Protein AF-A0A2T6BHF4-F1 (afdb_monomer)

Foldseek 3Di:
DDQVLLVVLLPAADPVNVVSLVVCLVPDDQDDDDDCVCVVDDLSSLLSSVLSNLCNVPVVVLVVVVVVVVPDDPVQVPPDPVSCVVVLVVLLCCCQPPCPPSCLSVLLCCLSHDCVPDPVSVNVSSLSSCLSHAELSVLSSLLNSLVVDPDDCNVSSLVSNLVHDLVSLVVLCVDDDPSSVVSVVSSVSSNVVD

Secondary structure (DSSP, 8-state):
--SHHHHHHHT--HHHHHHHHHHHHHHPPPPPPP-GGGGGS-HHHHHHHHHHHHHHHHHHHHHHHHHHHHTS-HHHHSS-GGGTHHHHHHHHHHIIIIIGGGGHHHHHHHHHHSTTTS-HHHHHHHHHHHHHS--GGGHHHHHHHHHH-SSSSHHHHHHHHTTS-HHHHHHHHH--SHHHHHHHHHHHHHHHT-

Solvent-accessible surface area (backbone atoms only — not comparable to full-atom values): 10938 Å² total; per-residue (Å²): 137,77,62,71,63,44,49,55,51,44,76,40,46,49,71,68,26,52,55,53,51,53,54,45,69,74,73,51,75,85,69,71,81,88,54,75,88,59,65,89,48,58,59,54,37,55,46,38,50,47,30,54,42,32,47,76,76,37,45,71,60,53,52,50,51,53,52,61,58,68,71,54,59,68,80,64,56,76,74,40,78,79,62,46,51,64,56,46,50,50,50,23,48,41,19,56,76,69,46,39,75,66,48,41,31,60,28,44,45,35,55,67,34,28,55,96,73,49,60,68,66,59,37,50,39,26,53,43,34,44,60,41,45,57,39,56,82,52,51,52,48,43,54,50,36,45,71,76,37,92,68,92,55,37,70,58,43,50,58,46,59,41,60,33,48,66,66,48,52,54,55,53,66,71,46,80,51,72,67,40,61,69,49,39,65,59,50,53,50,26,62,67,77,103

Organism: NCBI:txid1510457

Sequence (194 aa):
MTQKEIQELSGLMGAAYVERRNAFLRGADLLPNYDAALSDHDPRYRAQYLILRGWQKNAPLYNEIDAELADVPAEMMSKRAAGMHPLWNKFTRKTQQEWKYDVLPYAWEDILKFEDVKPDWQVTNSLFMIRAYPHEDSVDPLLIAMHLKEADNAATYAAWLREMPKDALEERLEETGRFYQFVRPQLLDALRGR

Nearest PDB structures (foldseek):
  3woz-assembly1_A  TM=3.088E-01  e=3.085E+00  Mus musculus
  7xvk-assembly1_A  TM=2.014E-01  e=3.085E+00  Arabidopsis thaliana
  5qsu-assembly1_C  TM=2.433E-01  e=6.514E+00  Homo sapiens

Radius of gyration: 16.43 Å; Cα contacts (8 Å, |Δi|>4): 185; chains: 1; bounding box: 41×36×42 Å

Mean predicted aligned error: 5.57 Å

pLDDT: mean 86.62, std 12.67, range [49.25, 97.94]

Structure (mmCIF, N/CA/C/O backbone):
data_AF-A0A2T6BHF4-F1
#
_entry.id   AF-A0A2T6BHF4-F1
#
loop_
_atom_site.group_PDB
_atom_site.id
_atom_site.type_symbol
_atom_site.label_atom_id
_atom_site.label_alt_id
_atom_site.label_comp_id
_atom_site.label_asym_id
_atom_site.label_entity_id
_atom_site.label_seq_id
_atom_site.pdbx_PDB_ins_code
_atom_site.Cartn_x
_atom_site.Cartn_y
_atom_site.Cartn_z
_atom_site.occupancy
_atom_site.B_iso_or_equiv
_atom_site.auth_seq_id
_atom_site.auth_comp_id
_atom_site.auth_asym_id
_atom_site.auth_atom_id
_atom_site.pdbx_PDB_model_num
ATOM 1 N N . MET A 1 1 ? -20.484 -9.890 9.31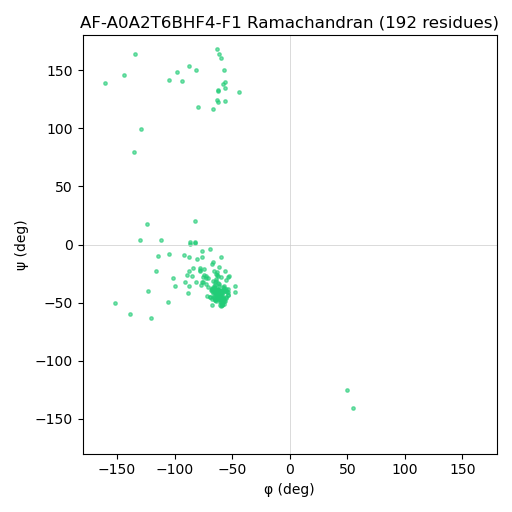1 1.00 62.97 1 MET A N 1
ATOM 2 C CA . MET A 1 1 ? -19.254 -10.685 9.119 1.00 62.97 1 MET A CA 1
ATOM 3 C C . MET A 1 1 ? -18.154 -9.670 8.850 1.00 62.97 1 MET A C 1
ATOM 5 O O . MET A 1 1 ? -18.242 -9.078 7.790 1.00 62.97 1 MET A O 1
ATOM 9 N N . THR A 1 2 ? -17.298 -9.271 9.806 1.00 74.31 2 THR A N 1
ATOM 10 C CA . THR A 1 2 ? -16.675 -7.935 9.614 1.00 74.31 2 THR A CA 1
ATOM 11 C C . THR A 1 2 ? -15.293 -7.660 10.213 1.00 74.31 2 THR A C 1
ATOM 13 O O . THR A 1 2 ? -14.447 -7.212 9.459 1.00 74.31 2 THR A O 1
ATOM 16 N N . GLN A 1 3 ? -14.987 -7.913 11.492 1.00 80.69 3 GLN A N 1
ATOM 17 C CA . GLN A 1 3 ? -13.696 -7.443 12.055 1.00 80.69 3 GLN A CA 1
ATOM 18 C C . GLN A 1 3 ? -12.655 -8.554 12.253 1.00 80.69 3 GLN A C 1
ATOM 20 O O . GLN A 1 3 ? -11.515 -8.438 11.809 1.00 80.69 3 GLN A O 1
ATOM 25 N N . LYS A 1 4 ? -13.048 -9.661 12.894 1.00 84.88 4 LYS A N 1
ATOM 26 C CA . LYS A 1 4 ? -12.137 -10.772 13.210 1.00 84.88 4 LYS A CA 1
ATOM 27 C C . LYS A 1 4 ? -11.477 -11.364 11.960 1.00 84.88 4 LYS A C 1
ATOM 29 O O . LYS A 1 4 ? -10.287 -11.633 11.972 1.00 84.88 4 LYS A O 1
ATOM 34 N N . GLU A 1 5 ? -12.228 -11.518 10.875 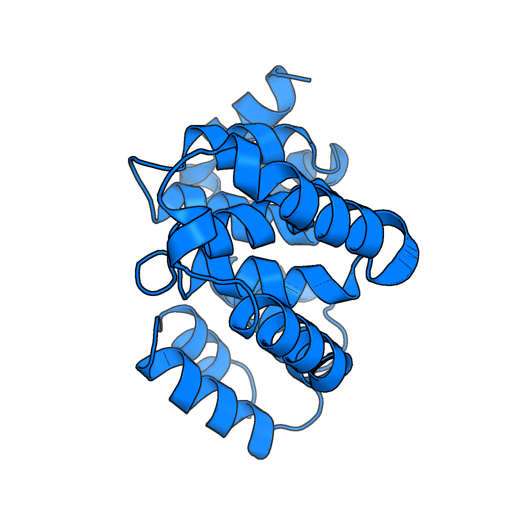1.00 88.62 5 GLU A N 1
ATOM 35 C CA . GLU A 1 5 ? -11.698 -12.090 9.632 1.00 88.62 5 GLU A CA 1
ATOM 36 C C . GLU A 1 5 ? -10.731 -11.153 8.909 1.00 88.62 5 GLU A C 1
ATOM 38 O O . GLU A 1 5 ? -9.731 -11.616 8.371 1.00 88.62 5 GLU A O 1
ATOM 43 N N . ILE A 1 6 ? -10.985 -9.840 8.930 1.00 90.56 6 ILE A N 1
ATOM 44 C CA . ILE A 1 6 ? -10.050 -8.845 8.388 1.00 90.56 6 ILE A CA 1
ATOM 45 C C . ILE A 1 6 ? -8.768 -8.836 9.231 1.00 90.56 6 ILE A C 1
ATOM 47 O O . ILE A 1 6 ? -7.668 -8.820 8.680 1.00 90.56 6 ILE A O 1
ATOM 51 N N . GLN A 1 7 ? -8.889 -8.935 10.559 1.00 89.25 7 GLN A N 1
ATOM 52 C CA . GLN A 1 7 ? -7.735 -9.072 11.448 1.00 89.25 7 GLN A CA 1
ATOM 53 C C . GLN A 1 7 ? -6.937 -10.349 11.150 1.00 89.25 7 GLN A C 1
ATOM 55 O O . GLN A 1 7 ? -5.713 -10.289 11.055 1.00 89.25 7 GLN A O 1
ATOM 60 N N . GLU A 1 8 ? -7.600 -11.491 10.966 1.00 90.75 8 GLU A N 1
ATOM 61 C CA . GLU A 1 8 ? -6.946 -12.748 10.580 1.00 90.75 8 GLU A CA 1
ATOM 62 C C . GLU A 1 8 ? -6.230 -12.611 9.227 1.00 90.75 8 GLU A C 1
ATOM 64 O O . GLU A 1 8 ? -5.054 -12.954 9.117 1.00 90.75 8 GLU A O 1
ATO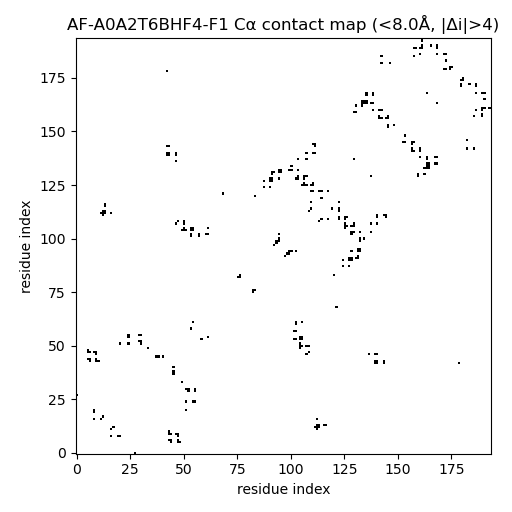M 69 N N . LEU A 1 9 ? -6.895 -12.033 8.220 1.00 92.81 9 LEU A N 1
ATOM 70 C CA . LEU A 1 9 ? -6.317 -11.755 6.901 1.00 92.81 9 LEU A CA 1
ATOM 71 C C . LEU A 1 9 ? -5.077 -10.859 6.976 1.00 92.81 9 LEU A C 1
ATOM 73 O O . LEU A 1 9 ? -4.120 -11.074 6.230 1.00 92.81 9 LEU A O 1
ATOM 77 N N . SER A 1 10 ? -5.056 -9.886 7.893 1.00 91.31 10 SER A N 1
ATOM 78 C CA . SER A 1 10 ? -3.927 -8.962 8.051 1.00 91.31 10 SER A CA 1
ATOM 79 C C . SER A 1 10 ? -2.610 -9.679 8.383 1.00 91.31 10 SER A C 1
ATOM 81 O O . SER A 1 10 ? -1.546 -9.206 7.981 1.00 91.31 10 SER A O 1
ATOM 83 N N . GLY A 1 11 ? -2.676 -10.852 9.025 1.00 90.25 11 GLY A N 1
ATOM 84 C CA . GLY A 1 11 ? -1.515 -11.672 9.382 1.00 90.25 11 GLY A CA 1
ATOM 85 C C . GLY A 1 11 ? -1.112 -12.729 8.348 1.00 90.25 11 GLY A C 1
ATOM 86 O O . GLY A 1 11 ? -0.061 -13.344 8.506 1.00 90.25 11 GLY A O 1
ATOM 87 N N . LEU A 1 12 ? -1.919 -12.964 7.308 1.00 93.06 12 LEU A N 1
ATOM 88 C CA . LEU A 1 12 ? -1.617 -13.945 6.259 1.00 93.06 12 LEU A CA 1
ATOM 89 C C . LEU A 1 12 ? -0.778 -13.328 5.136 1.00 93.06 12 LEU A C 1
ATOM 91 O O . LEU A 1 12 ? -0.905 -12.134 4.865 1.00 93.06 12 LEU A O 1
ATOM 95 N N . MET A 1 13 ? 0.001 -14.172 4.448 1.00 92.56 13 MET A N 1
ATOM 96 C CA . MET A 1 13 ? 0.858 -13.824 3.303 1.00 92.56 13 MET A CA 1
ATOM 97 C C . MET A 1 13 ? 0.699 -14.839 2.158 1.00 92.56 13 MET A C 1
ATOM 99 O O . MET A 1 13 ? 0.197 -15.950 2.368 1.00 92.56 13 MET A O 1
ATOM 103 N N . GLY A 1 14 ? 1.144 -14.478 0.951 1.00 92.38 14 GLY A N 1
ATOM 104 C CA . GLY A 1 14 ? 1.265 -15.399 -0.184 1.00 92.38 14 GLY A CA 1
ATOM 105 C C . GLY A 1 14 ? -0.028 -16.141 -0.548 1.00 92.38 14 GLY A C 1
ATOM 106 O O . GLY A 1 14 ? -1.125 -15.585 -0.513 1.00 92.38 14 GLY A O 1
ATOM 107 N N . ALA A 1 15 ? 0.093 -17.423 -0.905 1.00 93.44 15 ALA A N 1
ATOM 108 C CA . ALA A 1 15 ? -1.034 -18.232 -1.378 1.00 93.44 15 ALA A CA 1
ATOM 109 C C . ALA A 1 15 ? -2.166 -18.374 -0.340 1.00 93.44 15 ALA A C 1
ATOM 111 O O . ALA A 1 15 ? -3.339 -18.268 -0.698 1.00 93.44 15 ALA A O 1
ATOM 112 N N . ALA A 1 16 ? -1.822 -18.543 0.943 1.00 94.62 16 ALA A N 1
ATOM 113 C CA . ALA A 1 16 ? -2.806 -18.652 2.023 1.00 94.62 16 ALA A CA 1
ATOM 114 C C . ALA A 1 16 ? -3.641 -17.369 2.164 1.00 94.62 16 ALA A C 1
ATOM 116 O O . ALA A 1 16 ? -4.855 -17.420 2.373 1.00 94.62 16 ALA A O 1
ATOM 117 N N . TYR A 1 17 ? -2.999 -16.210 2.000 1.00 96.19 17 TYR A N 1
ATOM 118 C CA . TYR A 1 17 ? -3.693 -14.931 1.958 1.00 96.19 17 TYR A CA 1
ATOM 119 C C . TYR A 1 17 ? -4.625 -14.823 0.745 1.00 96.19 17 TYR A C 1
ATOM 121 O O . TYR A 1 17 ? -5.792 -14.482 0.922 1.00 96.19 17 TYR A O 1
ATOM 129 N N . VAL A 1 18 ? -4.158 -15.163 -0.464 1.00 95.25 18 VAL A N 1
ATOM 130 C CA . VAL A 1 18 ? -4.971 -15.094 -1.697 1.00 95.25 18 VAL A CA 1
ATOM 131 C C . VAL A 1 18 ? -6.239 -15.930 -1.576 1.00 95.25 18 VAL A C 1
ATOM 133 O O . VAL A 1 18 ? -7.329 -15.453 -1.896 1.00 95.25 18 VAL A O 1
ATOM 136 N N . GLU A 1 19 ? -6.117 -17.169 -1.098 1.00 95.19 19 GLU A N 1
ATOM 137 C CA . GLU A 1 19 ? -7.257 -18.065 -0.923 1.00 95.19 19 GLU A CA 1
ATOM 138 C C . GLU A 1 19 ? -8.299 -17.452 0.020 1.00 95.19 19 GLU A C 1
ATOM 140 O O . GLU A 1 19 ? -9.480 -17.340 -0.333 1.00 95.19 19 GLU A O 1
ATOM 145 N N . ARG A 1 20 ? -7.857 -16.993 1.197 1.00 95.44 20 ARG A N 1
ATOM 146 C CA . ARG A 1 20 ? -8.746 -16.433 2.218 1.00 95.44 20 ARG A CA 1
ATOM 147 C C . ARG A 1 20 ? -9.345 -15.094 1.785 1.00 95.44 20 ARG A C 1
ATOM 149 O O . ARG A 1 20 ? -10.533 -14.874 2.009 1.00 95.44 20 ARG A O 1
ATOM 156 N N . ARG A 1 21 ? -8.569 -14.235 1.118 1.00 95.75 21 ARG A N 1
ATOM 157 C CA . ARG A 1 21 ? -9.024 -12.959 0.544 1.00 95.75 21 ARG A CA 1
ATOM 158 C C . ARG A 1 21 ? -10.110 -13.199 -0.496 1.00 95.75 21 ARG A C 1
ATOM 160 O O . ARG A 1 21 ? -11.172 -12.594 -0.426 1.00 95.75 21 ARG A O 1
ATOM 167 N N . ASN A 1 22 ? -9.888 -14.116 -1.435 1.00 95.31 22 ASN A N 1
ATOM 168 C CA . ASN A 1 22 ? -10.873 -14.423 -2.471 1.00 95.31 22 ASN A CA 1
ATOM 169 C C . ASN A 1 22 ? -12.142 -15.053 -1.875 1.00 95.31 22 ASN A C 1
ATOM 171 O O . ASN A 1 22 ? -13.243 -14.781 -2.350 1.00 95.31 22 ASN A O 1
ATOM 175 N N . ALA A 1 23 ? -12.013 -15.881 -0.832 1.00 93.69 23 ALA A N 1
ATOM 176 C CA . ALA A 1 23 ? -13.165 -16.405 -0.103 1.00 93.69 23 ALA A CA 1
ATOM 177 C C . ALA A 1 23 ? -13.969 -15.287 0.580 1.00 93.69 23 ALA A C 1
ATOM 179 O O . ALA A 1 23 ? -15.191 -15.270 0.453 1.00 93.69 23 ALA A O 1
ATOM 180 N N . PHE A 1 24 ? -13.288 -14.338 1.229 1.00 92.94 24 PHE A N 1
ATOM 181 C CA . PHE A 1 24 ? -13.910 -13.156 1.826 1.00 92.94 24 PHE A CA 1
ATOM 182 C C . PHE A 1 24 ? -14.654 -12.325 0.771 1.00 92.94 24 PHE A C 1
ATOM 184 O O . PHE A 1 24 ? -15.848 -12.077 0.909 1.00 92.94 24 PHE A O 1
ATOM 191 N N . LEU A 1 25 ? -13.990 -11.975 -0.334 1.00 92.56 25 LEU A N 1
ATOM 192 C CA . LEU A 1 25 ? -14.559 -11.127 -1.389 1.00 92.56 25 LEU A CA 1
ATOM 193 C C . LEU A 1 25 ? -15.786 -11.740 -2.085 1.00 92.56 25 LEU A C 1
ATOM 195 O O . LEU A 1 25 ? -16.627 -10.999 -2.581 1.00 92.56 25 LEU A O 1
ATOM 199 N N . ARG A 1 26 ? -15.915 -13.074 -2.120 1.00 91.31 26 ARG A N 1
ATOM 200 C CA . ARG A 1 26 ? -17.103 -13.751 -2.673 1.00 91.31 26 ARG A CA 1
ATOM 201 C C . ARG A 1 26 ? -18.324 -13.704 -1.755 1.00 91.31 26 ARG A C 1
ATOM 203 O O . ARG A 1 26 ? -19.438 -13.834 -2.252 1.00 91.31 26 ARG A O 1
ATOM 210 N N . GLY A 1 27 ? -18.116 -13.625 -0.442 1.00 81.75 27 GLY A N 1
ATOM 211 C CA . GLY A 1 27 ? -19.173 -13.795 0.560 1.00 81.75 27 GLY A CA 1
ATOM 212 C C . GLY A 1 27 ? -19.498 -12.548 1.379 1.00 81.75 27 GLY A C 1
ATOM 213 O O . GLY A 1 27 ? -20.469 -12.575 2.131 1.00 81.75 27 GLY A O 1
ATOM 214 N N . ALA A 1 28 ? -18.694 -11.490 1.275 1.00 82.12 28 ALA A N 1
ATOM 215 C CA . ALA A 1 28 ? -18.849 -10.276 2.065 1.00 82.12 28 ALA A CA 1
ATOM 216 C C . ALA A 1 28 ? -19.691 -9.216 1.342 1.00 82.12 28 ALA A C 1
ATOM 218 O O . ALA A 1 28 ? -19.512 -8.969 0.148 1.00 82.12 28 ALA A O 1
ATOM 219 N N . ASP A 1 29 ? -20.544 -8.532 2.107 1.00 86.31 29 ASP A N 1
ATOM 220 C CA . ASP A 1 29 ? -21.158 -7.276 1.678 1.00 86.31 29 ASP A CA 1
ATOM 221 C C . ASP A 1 29 ? -20.081 -6.220 1.387 1.00 86.31 29 ASP A C 1
ATOM 223 O O . ASP A 1 29 ? -18.936 -6.314 1.851 1.00 86.31 29 ASP A O 1
ATOM 227 N N . LEU A 1 30 ? -20.451 -5.188 0.622 1.00 86.06 30 LEU A N 1
ATOM 228 C CA . LEU A 1 30 ? -19.555 -4.068 0.352 1.00 86.06 30 LEU A CA 1
ATOM 229 C C . LEU A 1 30 ? -19.099 -3.445 1.675 1.00 86.06 30 LEU A C 1
ATOM 231 O O . LEU A 1 30 ? -19.922 -3.015 2.488 1.00 86.06 30 LEU A O 1
ATOM 235 N N . LEU A 1 31 ? -17.784 -3.386 1.878 1.00 88.06 31 LEU A N 1
ATOM 236 C CA . LEU A 1 31 ? -17.211 -2.741 3.044 1.00 88.06 31 LEU A CA 1
ATOM 237 C C . LEU A 1 31 ? -17.576 -1.251 3.023 1.00 88.06 31 LEU A C 1
ATOM 239 O O . LEU A 1 31 ? -17.411 -0.595 1.986 1.00 88.06 31 LEU A O 1
ATOM 243 N N . PRO A 1 32 ? -18.062 -0.695 4.147 1.00 84.06 32 PRO A N 1
ATOM 244 C CA . PRO A 1 32 ? -18.415 0.710 4.209 1.00 84.06 32 PRO A CA 1
ATOM 245 C C . PRO A 1 32 ? -17.200 1.599 3.944 1.00 84.06 32 PRO A C 1
ATOM 247 O O . PRO A 1 32 ? -16.037 1.178 4.015 1.00 84.06 32 PRO A O 1
ATOM 250 N N . ASN A 1 33 ? -17.479 2.867 3.650 1.00 78.62 33 ASN A N 1
ATOM 251 C CA . ASN A 1 33 ? -16.419 3.855 3.589 1.00 78.62 33 ASN A CA 1
ATOM 252 C C . ASN A 1 33 ? -15.663 3.869 4.919 1.00 78.62 33 ASN A C 1
ATOM 254 O O . ASN A 1 33 ? -16.274 3.809 5.982 1.00 78.62 33 ASN A O 1
ATOM 258 N N . TYR A 1 34 ? -14.336 3.891 4.830 1.00 68.19 34 TYR A N 1
ATOM 259 C CA . TYR A 1 34 ? -13.494 3.985 6.011 1.00 68.19 34 TYR A CA 1
ATOM 260 C C . TYR A 1 34 ? -13.773 5.327 6.701 1.00 68.19 34 TYR A C 1
ATOM 262 O O . TYR A 1 34 ? -13.690 6.367 6.050 1.00 68.19 34 TYR A O 1
ATOM 270 N N . ASP A 1 35 ? -14.138 5.281 7.980 1.00 63.50 35 ASP A N 1
ATOM 271 C CA . ASP A 1 35 ? -14.246 6.450 8.852 1.00 63.50 35 ASP A CA 1
ATOM 272 C C . ASP A 1 35 ? -13.038 6.450 9.795 1.00 63.50 35 ASP A C 1
ATOM 274 O O . ASP A 1 35 ? -12.615 5.388 10.261 1.00 63.50 35 ASP A O 1
ATOM 278 N N . ALA A 1 36 ? -12.490 7.629 10.081 1.00 54.38 36 ALA A N 1
ATOM 279 C CA . ALA A 1 36 ? -11.375 7.822 10.998 1.00 54.38 36 ALA A CA 1
ATOM 280 C C . ALA A 1 36 ? -11.665 7.250 12.394 1.00 54.38 36 ALA A C 1
ATOM 282 O O . ALA A 1 36 ? -10.728 6.861 13.066 1.00 54.38 36 ALA A O 1
ATOM 283 N N . ALA A 1 37 ? -12.930 7.075 12.798 1.00 49.84 37 ALA A N 1
ATOM 284 C CA . ALA A 1 37 ? -13.303 6.364 14.031 1.00 49.84 37 ALA A CA 1
ATOM 285 C C . ALA A 1 37 ? -12.843 4.885 14.092 1.00 49.84 37 ALA A C 1
ATOM 287 O O . ALA A 1 37 ? -12.915 4.256 15.145 1.00 49.84 37 ALA A O 1
ATOM 288 N N . LEU A 1 38 ? -12.360 4.316 12.982 1.00 52.97 38 LEU A N 1
ATOM 289 C CA . LEU A 1 38 ? -11.660 3.026 12.942 1.00 52.97 38 LEU A CA 1
ATOM 290 C C . LEU A 1 38 ? -10.163 3.140 13.321 1.00 52.97 38 LEU A C 1
ATOM 292 O O . LEU A 1 38 ? -9.468 2.124 13.302 1.00 52.97 38 LEU A O 1
ATOM 296 N N . SER A 1 39 ? -9.667 4.337 13.672 1.00 49.50 39 SER A N 1
ATOM 297 C CA . SER A 1 39 ? -8.287 4.629 14.110 1.00 49.50 39 SER A CA 1
ATOM 298 C C . SER A 1 39 ? -7.873 3.908 15.393 1.00 49.50 39 SER A C 1
ATOM 300 O O . SER A 1 39 ? -6.685 3.706 15.614 1.00 49.50 39 SER A O 1
ATOM 302 N N . ASP A 1 40 ? -8.830 3.433 16.199 1.00 56.88 40 ASP A N 1
ATOM 303 C CA . ASP A 1 40 ? -8.563 2.591 17.376 1.00 56.88 40 ASP A CA 1
ATOM 304 C C . ASP A 1 40 ? -8.047 1.181 17.010 1.00 56.88 40 ASP A C 1
ATOM 306 O O . ASP A 1 40 ? -7.752 0.357 17.884 1.00 56.88 40 ASP A O 1
ATOM 310 N N . HIS A 1 41 ? -7.969 0.851 15.719 1.00 61.72 41 HIS A N 1
ATOM 311 C CA . HIS A 1 41 ? -7.526 -0.451 15.242 1.00 61.72 41 HIS A CA 1
ATOM 312 C C . HIS A 1 41 ? -6.055 -0.468 14.825 1.00 61.72 41 HIS A C 1
ATOM 314 O O . HIS A 1 41 ? -5.497 0.503 14.323 1.00 61.72 41 HIS A O 1
ATOM 320 N N . ASP A 1 42 ? -5.439 -1.637 15.018 1.00 81.62 42 ASP A N 1
ATOM 321 C CA . ASP A 1 42 ? -4.085 -1.959 14.570 1.00 81.62 42 ASP A CA 1
ATOM 322 C C . ASP A 1 42 ? -3.857 -1.460 13.123 1.00 81.62 42 ASP A C 1
ATOM 324 O O . ASP A 1 42 ? -4.676 -1.753 12.247 1.00 81.62 42 ASP A O 1
ATOM 328 N N . PRO A 1 43 ? -2.760 -0.743 12.816 1.00 88.19 43 PRO A N 1
ATOM 329 C CA . PRO A 1 43 ? -2.480 -0.266 11.459 1.00 88.19 43 PRO A CA 1
ATOM 330 C C . PRO A 1 43 ? -2.499 -1.385 10.407 1.00 88.19 43 PRO A C 1
ATOM 332 O O . PRO A 1 43 ? -2.866 -1.150 9.253 1.00 88.19 43 PRO A O 1
ATOM 335 N N . ARG A 1 44 ? -2.187 -2.630 10.790 1.00 89.62 44 ARG A N 1
ATOM 336 C CA . ARG A 1 44 ? -2.305 -3.805 9.911 1.00 89.62 44 ARG A CA 1
ATOM 337 C C . ARG A 1 44 ? -3.752 -4.106 9.537 1.00 89.62 44 ARG A C 1
ATOM 339 O O . ARG A 1 44 ? -4.018 -4.483 8.396 1.00 89.62 44 ARG A O 1
ATOM 346 N N . TYR A 1 45 ? -4.684 -3.921 10.470 1.00 89.12 45 TYR A N 1
ATOM 347 C CA . TYR A 1 45 ? -6.115 -4.025 10.202 1.00 89.12 45 TYR A CA 1
ATOM 348 C C . TYR A 1 45 ? -6.558 -2.945 9.218 1.00 89.12 45 TYR A C 1
ATOM 350 O O . TYR A 1 45 ? -7.205 -3.270 8.225 1.00 89.12 45 TYR A O 1
ATOM 358 N N . ARG A 1 46 ? -6.172 -1.682 9.449 1.00 88.06 46 ARG A N 1
ATOM 359 C CA . ARG A 1 46 ? -6.513 -0.563 8.554 1.00 88.06 46 ARG A CA 1
ATOM 360 C C . ARG A 1 46 ? -6.017 -0.815 7.132 1.00 88.06 46 ARG A C 1
ATOM 362 O O . ARG A 1 46 ? -6.810 -0.750 6.195 1.00 88.06 46 ARG A O 1
ATOM 369 N N . ALA A 1 47 ? -4.741 -1.162 6.969 1.00 92.94 47 ALA A N 1
ATOM 370 C CA . ALA A 1 47 ? -4.174 -1.471 5.659 1.00 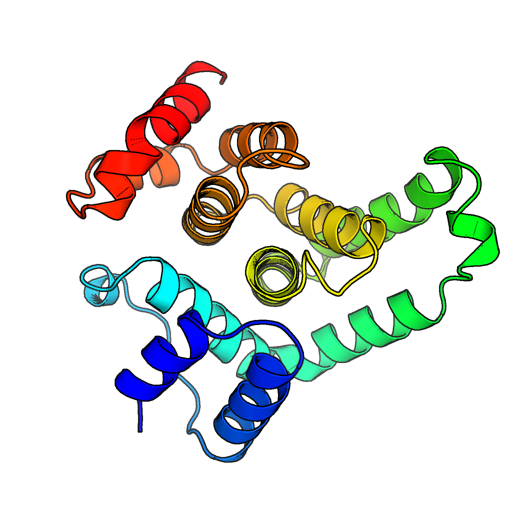92.94 47 ALA A CA 1
ATOM 371 C C . ALA A 1 47 ? -4.932 -2.625 4.979 1.00 92.94 47 ALA A C 1
ATOM 373 O O . ALA A 1 47 ? -5.334 -2.511 3.822 1.00 92.94 47 ALA A O 1
ATOM 374 N N . GLN A 1 48 ? -5.214 -3.709 5.712 1.00 94.50 48 GLN A N 1
ATOM 375 C CA . GLN A 1 48 ? -5.965 -4.845 5.177 1.00 94.50 48 GLN A CA 1
ATOM 376 C C . GLN A 1 48 ? -7.400 -4.474 4.781 1.00 94.50 48 GLN A C 1
ATOM 378 O O . GLN A 1 48 ? -7.888 -4.936 3.749 1.00 94.50 48 GLN A O 1
ATOM 383 N N . TYR A 1 49 ? -8.074 -3.647 5.578 1.00 93.19 49 TYR A N 1
ATOM 384 C CA . TYR A 1 49 ? -9.416 -3.152 5.288 1.00 93.19 49 TYR A CA 1
ATOM 385 C C . TYR A 1 49 ? -9.436 -2.366 3.975 1.00 93.19 49 TYR A C 1
ATOM 387 O O . TYR A 1 49 ? -10.273 -2.619 3.107 1.00 93.19 49 TYR A O 1
ATOM 395 N N . LEU A 1 50 ? -8.484 -1.445 3.804 1.00 93.88 50 LEU A N 1
ATOM 396 C CA . LEU A 1 50 ? -8.373 -0.637 2.594 1.00 93.88 50 LEU A CA 1
ATOM 397 C C . LEU A 1 50 ? -8.030 -1.488 1.363 1.00 93.88 50 LEU A C 1
ATOM 399 O O . LEU A 1 50 ? -8.613 -1.264 0.304 1.00 93.88 50 LEU A O 1
ATOM 403 N N . ILE A 1 51 ? -7.179 -2.511 1.507 1.00 96.69 51 ILE A N 1
ATOM 404 C CA . ILE A 1 51 ? -6.901 -3.501 0.451 1.00 96.69 51 ILE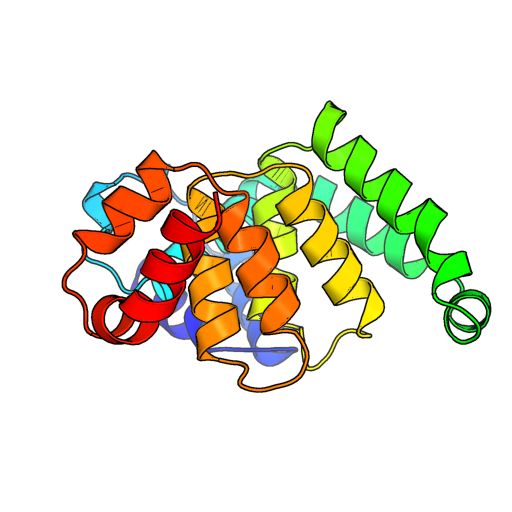 A CA 1
ATOM 405 C C . ILE A 1 51 ? -8.184 -4.218 0.018 1.00 96.69 51 ILE A C 1
ATOM 407 O O . ILE A 1 51 ? -8.503 -4.257 -1.170 1.00 96.69 51 ILE A O 1
ATOM 411 N N . LEU A 1 52 ? -8.958 -4.754 0.967 1.00 95.62 52 LEU A N 1
ATOM 412 C CA . LEU A 1 52 ? -10.196 -5.480 0.659 1.00 95.62 52 LEU A CA 1
ATOM 413 C C . LEU A 1 52 ? -11.237 -4.579 -0.008 1.00 95.62 52 LEU A C 1
ATOM 415 O O . LEU A 1 52 ? -11.851 -4.974 -0.999 1.00 95.62 52 LEU A O 1
ATOM 419 N N . ARG A 1 53 ? -11.402 -3.352 0.493 1.00 93.62 53 ARG A N 1
ATOM 420 C CA . ARG A 1 53 ? -12.305 -2.364 -0.105 1.00 93.62 53 ARG A CA 1
ATOM 421 C C . ARG A 1 53 ? -11.848 -1.959 -1.508 1.00 93.62 53 ARG A C 1
ATOM 423 O O . ARG A 1 53 ? -12.683 -1.829 -2.402 1.00 93.62 53 ARG A O 1
ATOM 430 N N . GLY A 1 54 ? -10.539 -1.813 -1.716 1.00 95.69 54 GLY A N 1
ATOM 431 C CA . GLY A 1 54 ? -9.936 -1.603 -3.030 1.00 95.69 54 GLY A CA 1
ATOM 432 C C . GLY A 1 54 ? -10.315 -2.714 -4.003 1.00 95.69 54 GLY A C 1
ATOM 433 O O . GLY A 1 54 ? -10.831 -2.425 -5.077 1.00 95.69 54 GLY A O 1
ATOM 434 N N . TRP A 1 55 ? -10.178 -3.981 -3.601 1.00 96.38 55 TRP A N 1
ATOM 435 C CA . TRP A 1 55 ? -10.592 -5.125 -4.421 1.00 96.38 55 TRP A CA 1
ATOM 436 C C . TRP A 1 55 ? -12.091 -5.125 -4.740 1.00 96.38 55 TRP A C 1
ATOM 438 O O . TRP A 1 55 ? -12.462 -5.354 -5.888 1.00 96.38 55 TRP A O 1
ATOM 448 N N . GLN A 1 56 ? -12.963 -4.829 -3.771 1.00 94.56 56 GLN A N 1
ATOM 449 C CA . GLN A 1 56 ? -14.411 -4.768 -4.022 1.00 94.56 56 GLN A CA 1
ATOM 450 C C . GLN A 1 56 ? -14.791 -3.675 -5.033 1.00 94.56 56 GLN A C 1
ATOM 452 O O . GLN A 1 56 ? -15.739 -3.850 -5.796 1.00 94.56 56 GLN A O 1
ATOM 457 N N . LYS A 1 57 ? -14.058 -2.556 -5.052 1.00 94.25 57 LYS A N 1
ATOM 458 C CA . LYS A 1 57 ? -14.333 -1.413 -5.932 1.00 94.25 57 LYS A CA 1
ATOM 459 C C . LYS A 1 57 ? -13.651 -1.531 -7.301 1.00 94.25 57 LYS A C 1
ATOM 461 O O . LYS A 1 57 ? -14.258 -1.209 -8.317 1.00 94.25 57 LYS A O 1
ATOM 466 N N . ASN A 1 58 ? -12.397 -1.977 -7.317 1.00 96.62 58 ASN A N 1
ATOM 467 C CA . ASN A 1 58 ? -11.456 -1.790 -8.423 1.00 96.62 58 ASN A CA 1
ATOM 468 C C . ASN A 1 58 ? -10.866 -3.111 -8.956 1.00 96.62 58 ASN A C 1
ATOM 470 O O . ASN A 1 58 ? -9.869 -3.079 -9.672 1.00 96.62 58 ASN A O 1
ATOM 474 N N . ALA A 1 59 ? -11.474 -4.273 -8.675 1.00 95.25 59 ALA A N 1
ATOM 475 C CA . ALA A 1 59 ? -11.004 -5.560 -9.210 1.00 95.25 59 ALA A CA 1
ATOM 476 C C . ALA A 1 59 ? -10.717 -5.564 -10.731 1.00 95.25 59 ALA A C 1
ATOM 478 O O . ALA A 1 59 ? -9.703 -6.141 -11.120 1.00 95.25 59 ALA A O 1
ATOM 479 N N . PRO A 1 60 ? -11.526 -4.925 -11.608 1.00 96.69 60 PRO A N 1
ATOM 480 C CA . PRO A 1 60 ? -11.207 -4.860 -13.036 1.00 96.69 60 PRO A CA 1
ATOM 481 C C . PRO A 1 60 ? -9.863 -4.183 -13.336 1.00 96.69 60 PRO A C 1
ATOM 483 O O . PRO A 1 60 ? -9.104 -4.694 -14.152 1.00 96.69 60 PRO A O 1
ATOM 486 N N . LEU A 1 61 ? -9.548 -3.085 -12.639 1.00 97.38 61 LEU A N 1
ATOM 487 C CA . LEU A 1 61 ? -8.267 -2.387 -12.765 1.00 97.38 61 LEU A CA 1
ATOM 488 C C . LEU A 1 61 ? -7.107 -3.279 -12.307 1.00 97.38 61 LEU A C 1
ATOM 490 O O . LEU A 1 61 ? -6.068 -3.334 -12.954 1.00 97.38 61 LEU A O 1
ATOM 494 N N . TYR A 1 62 ? -7.278 -3.996 -11.198 1.00 97.25 62 TYR A N 1
ATOM 495 C CA . TYR A 1 62 ? -6.215 -4.847 -10.654 1.00 97.25 62 TYR A CA 1
ATOM 496 C C . TYR A 1 62 ? -5.928 -6.033 -11.574 1.00 97.25 62 TYR A C 1
ATOM 498 O O . TYR A 1 62 ? -4.770 -6.343 -11.835 1.00 97.25 62 TYR A O 1
ATOM 506 N N . ASN A 1 63 ? -6.974 -6.610 -12.168 1.00 95.31 63 ASN A N 1
ATOM 507 C CA . ASN A 1 63 ? -6.829 -7.645 -13.186 1.00 95.31 63 ASN A CA 1
ATOM 508 C C . ASN A 1 63 ? -6.154 -7.118 -14.468 1.00 95.31 63 ASN A C 1
ATOM 510 O O . ASN A 1 63 ? -5.379 -7.851 -15.078 1.00 95.31 63 ASN A O 1
ATOM 514 N N . GLU A 1 64 ? -6.425 -5.873 -14.886 1.00 95.31 64 GLU A N 1
ATOM 515 C CA . GLU A 1 64 ? -5.713 -5.231 -16.008 1.00 95.31 64 GLU A CA 1
ATOM 516 C C . GLU A 1 64 ? -4.218 -5.101 -15.700 1.00 95.31 64 GLU A C 1
ATOM 518 O O . GLU A 1 64 ? -3.382 -5.467 -16.524 1.00 95.31 64 GLU A O 1
ATOM 523 N N . ILE A 1 65 ? -3.879 -4.622 -14.501 1.00 94.94 65 ILE A N 1
ATOM 524 C CA . ILE A 1 65 ? -2.492 -4.485 -14.048 1.00 94.94 65 ILE A CA 1
ATOM 525 C C . ILE A 1 65 ? -1.781 -5.843 -14.045 1.00 94.94 65 ILE A C 1
ATOM 527 O O . ILE A 1 65 ? -0.696 -5.954 -14.617 1.00 94.94 65 ILE A O 1
ATOM 531 N N . ASP A 1 66 ? -2.387 -6.873 -13.450 1.00 92.81 66 ASP A N 1
ATOM 532 C CA . ASP A 1 66 ? -1.814 -8.223 -13.402 1.00 92.81 66 ASP A CA 1
ATOM 533 C C . ASP A 1 66 ? -1.583 -8.790 -14.812 1.00 92.81 66 ASP A C 1
ATOM 535 O O . ASP A 1 66 ? -0.526 -9.366 -15.080 1.00 92.81 66 ASP A O 1
ATOM 539 N N . ALA A 1 67 ? -2.531 -8.591 -15.733 1.00 92.31 67 ALA A N 1
ATOM 540 C CA . ALA A 1 67 ? -2.393 -9.024 -17.121 1.00 92.31 67 ALA A CA 1
ATOM 541 C C . ALA A 1 67 ? -1.232 -8.308 -17.831 1.00 92.31 67 ALA A C 1
ATOM 543 O O . ALA A 1 67 ? -0.388 -8.959 -18.444 1.00 92.31 67 ALA A O 1
ATOM 544 N N . GLU A 1 68 ? -1.131 -6.983 -17.690 1.00 90.62 68 GLU A N 1
ATOM 545 C CA . GLU A 1 68 ? -0.024 -6.219 -18.272 1.00 90.62 68 GLU A CA 1
ATOM 546 C C . GLU A 1 68 ? 1.345 -6.642 -17.721 1.00 90.62 68 GLU A C 1
ATOM 548 O O . GLU A 1 68 ? 2.333 -6.620 -18.456 1.00 90.62 68 GLU A O 1
ATOM 553 N N . LEU A 1 69 ? 1.425 -7.000 -16.436 1.00 88.88 69 LEU A N 1
ATOM 554 C CA . LEU A 1 69 ? 2.664 -7.456 -15.802 1.00 88.88 69 LEU A CA 1
ATOM 555 C C . LEU A 1 69 ? 3.034 -8.889 -16.206 1.00 88.88 69 LEU A C 1
ATOM 557 O O . LEU A 1 69 ? 4.226 -9.195 -16.296 1.00 88.88 69 LEU A O 1
ATOM 561 N N . ALA A 1 70 ? 2.048 -9.755 -16.457 1.00 86.31 70 ALA A N 1
ATOM 562 C CA . ALA A 1 70 ? 2.262 -11.127 -16.918 1.00 86.31 70 ALA A CA 1
ATOM 563 C C . ALA A 1 70 ? 2.857 -11.190 -18.335 1.00 86.31 70 ALA A C 1
ATOM 565 O O . ALA A 1 70 ? 3.649 -12.086 -18.627 1.00 86.31 70 ALA A O 1
ATOM 566 N N . ASP A 1 71 ? 2.533 -10.212 -19.184 1.00 83.62 71 ASP A N 1
ATOM 567 C CA . ASP A 1 71 ? 3.041 -10.112 -20.557 1.00 83.62 71 ASP A CA 1
ATOM 568 C C . ASP A 1 71 ? 4.496 -9.619 -20.643 1.00 83.62 71 ASP A C 1
ATOM 570 O O . ASP A 1 71 ? 5.084 -9.580 -21.729 1.00 83.62 71 ASP A O 1
ATOM 574 N N . VAL A 1 72 ? 5.112 -9.234 -19.519 1.00 81.25 72 VAL A N 1
ATOM 575 C CA . VAL A 1 72 ? 6.483 -8.723 -19.527 1.00 81.25 72 VAL A CA 1
ATOM 576 C C . VAL A 1 72 ? 7.492 -9.881 -19.610 1.00 81.25 72 VAL A C 1
ATOM 578 O O . VAL A 1 72 ? 7.576 -10.692 -18.684 1.00 81.25 72 VAL A O 1
ATOM 581 N N . PRO A 1 73 ? 8.323 -9.972 -20.671 1.00 71.50 73 PRO A N 1
ATOM 582 C CA . PRO A 1 73 ? 9.215 -11.114 -20.855 1.00 71.50 73 PRO A CA 1
ATOM 583 C C . PRO A 1 73 ? 10.299 -11.172 -19.771 1.00 71.50 73 PRO A C 1
ATOM 585 O O . PRO A 1 73 ? 11.182 -10.312 -19.721 1.00 71.50 73 PRO A O 1
ATOM 588 N N . ALA A 1 74 ? 10.299 -12.226 -18.949 1.00 61.44 74 ALA A N 1
ATOM 589 C CA . ALA A 1 74 ? 11.264 -12.413 -17.857 1.00 61.44 74 ALA A CA 1
ATOM 590 C C . ALA A 1 74 ? 12.741 -12.353 -18.317 1.00 61.44 74 ALA A C 1
ATOM 592 O O . ALA A 1 74 ? 13.610 -11.878 -17.583 1.00 61.44 74 ALA A O 1
ATOM 593 N N . GLU A 1 75 ? 13.033 -12.767 -19.557 1.00 56.41 75 GLU A N 1
ATOM 594 C CA . GLU A 1 75 ? 14.381 -12.729 -20.148 1.00 56.41 75 GLU A CA 1
ATOM 595 C C . GLU A 1 75 ? 14.877 -11.322 -20.527 1.00 56.41 75 GLU A C 1
ATOM 597 O O . GLU A 1 75 ? 16.087 -11.087 -20.514 1.00 56.41 75 GLU A O 1
ATOM 602 N N . MET A 1 76 ? 13.985 -10.367 -20.833 1.00 55.53 76 MET A N 1
ATOM 603 C CA . MET A 1 76 ? 14.375 -8.959 -21.034 1.00 55.53 76 MET A CA 1
ATOM 604 C C . MET A 1 76 ? 14.743 -8.280 -19.708 1.00 55.53 76 MET A C 1
ATOM 606 O O . MET A 1 76 ? 15.565 -7.364 -19.678 1.00 55.53 76 MET A O 1
ATOM 610 N N . MET A 1 77 ? 14.146 -8.752 -18.614 1.00 54.75 77 MET A N 1
ATOM 611 C CA . MET A 1 77 ? 14.146 -8.095 -17.308 1.00 54.75 77 MET A CA 1
ATOM 612 C C . MET A 1 77 ? 15.346 -8.510 -16.438 1.00 54.75 77 MET A C 1
ATOM 614 O O . MET A 1 77 ? 15.807 -7.732 -15.608 1.00 54.75 77 MET A O 1
ATOM 618 N N . SER A 1 78 ? 15.913 -9.704 -16.659 1.00 51.47 78 SER A N 1
ATOM 619 C CA . SER A 1 78 ? 17.024 -10.247 -15.857 1.00 51.47 78 SER A CA 1
ATOM 620 C C . SER A 1 78 ? 18.398 -9.631 -16.149 1.00 51.47 78 SER A C 1
ATOM 622 O O . SER A 1 78 ? 19.347 -9.883 -15.407 1.00 51.47 78 SER A O 1
ATOM 624 N N . LYS A 1 79 ? 18.547 -8.830 -17.218 1.00 51.47 79 LYS A N 1
ATOM 625 C CA . LYS A 1 79 ? 19.876 -8.393 -17.680 1.00 51.47 79 LYS A CA 1
ATOM 626 C C . LYS A 1 79 ? 20.287 -6.971 -17.292 1.00 51.47 79 LYS A C 1
ATOM 628 O O . LYS A 1 79 ? 21.493 -6.781 -17.151 1.00 51.47 79 LYS A O 1
ATOM 633 N N . ARG A 1 80 ? 19.388 -5.985 -17.092 1.00 52.16 80 ARG A N 1
ATOM 634 C CA . ARG A 1 80 ? 19.742 -4.613 -16.623 1.00 52.16 80 ARG A CA 1
ATOM 635 C C . ARG A 1 80 ? 18.550 -3.850 -16.022 1.00 52.16 80 ARG A C 1
ATOM 637 O O . ARG A 1 80 ? 17.506 -3.774 -16.657 1.00 52.16 80 ARG A O 1
ATOM 644 N N . ALA A 1 81 ? 18.771 -3.116 -14.922 1.00 53.25 81 ALA A N 1
ATOM 645 C CA . ALA A 1 81 ? 17.832 -2.118 -14.373 1.00 53.25 81 ALA A CA 1
ATOM 646 C C . ALA A 1 81 ? 17.365 -1.068 -15.412 1.00 53.25 81 ALA A C 1
ATOM 648 O O . ALA A 1 81 ? 16.248 -0.563 -15.342 1.00 53.25 81 ALA A O 1
ATOM 649 N N . ALA A 1 82 ? 18.186 -0.792 -16.432 1.00 53.38 82 ALA A N 1
ATOM 650 C CA . ALA A 1 82 ? 17.838 0.087 -17.550 1.00 53.38 82 ALA A CA 1
ATOM 651 C C . ALA A 1 82 ? 16.662 -0.425 -18.411 1.00 53.38 82 ALA A C 1
ATOM 653 O O . ALA A 1 82 ? 15.962 0.385 -19.014 1.00 53.38 82 ALA A O 1
ATOM 654 N N . GLY A 1 83 ? 16.422 -1.742 -18.464 1.00 56.94 83 GLY A N 1
ATOM 655 C CA . GLY A 1 83 ? 15.307 -2.335 -19.213 1.00 56.94 83 GLY A CA 1
ATOM 656 C C . GLY A 1 83 ? 13.941 -2.135 -18.548 1.00 56.94 83 GLY A C 1
ATOM 657 O O . GLY A 1 83 ? 12.924 -2.164 -19.232 1.00 56.94 83 GLY A O 1
ATOM 658 N N . MET A 1 84 ? 13.920 -1.865 -17.239 1.00 65.88 84 MET A N 1
ATOM 659 C CA . MET A 1 84 ? 12.696 -1.732 -16.431 1.00 65.88 84 MET A CA 1
ATOM 660 C C . MET A 1 84 ? 12.137 -0.309 -16.438 1.00 65.88 84 MET A C 1
ATOM 662 O O . MET A 1 84 ? 10.950 -0.092 -16.206 1.00 65.88 84 MET A O 1
ATOM 666 N N . HIS A 1 85 ? 12.994 0.673 -16.723 1.00 69.31 85 HIS A N 1
ATOM 667 C CA . HIS A 1 85 ? 12.665 2.093 -16.670 1.00 69.31 85 HIS A CA 1
ATOM 668 C C . HIS A 1 85 ? 11.451 2.482 -17.544 1.00 69.31 85 HIS A C 1
ATOM 670 O O . HIS A 1 85 ? 10.644 3.294 -17.091 1.00 69.31 85 HIS A O 1
ATOM 676 N N . PRO A 1 86 ? 11.244 1.927 -18.759 1.00 81.94 86 PRO A N 1
ATOM 677 C CA . PRO A 1 86 ? 10.035 2.198 -19.539 1.00 81.94 86 PRO A CA 1
ATOM 678 C C . PRO A 1 86 ? 8.757 1.655 -18.888 1.00 81.94 86 PRO A C 1
ATOM 680 O O . PRO A 1 86 ? 7.727 2.328 -18.930 1.00 81.94 86 PRO A O 1
ATOM 683 N N . LEU A 1 87 ? 8.824 0.474 -18.263 1.00 85.00 87 LEU A N 1
ATOM 684 C CA . LEU A 1 87 ? 7.690 -0.132 -17.568 1.00 85.00 87 LEU A CA 1
ATOM 685 C C . LEU A 1 87 ? 7.321 0.689 -16.329 1.00 85.00 87 LEU A C 1
ATOM 687 O O . LEU A 1 87 ? 6.186 1.143 -16.214 1.00 85.00 87 LEU A O 1
ATOM 691 N N . TRP A 1 88 ? 8.292 0.973 -15.458 1.00 87.56 88 TRP A N 1
ATOM 692 C CA . TRP A 1 88 ? 8.058 1.793 -14.268 1.00 87.56 88 TRP A CA 1
ATOM 693 C C . TRP A 1 88 ? 7.543 3.188 -14.634 1.00 87.56 88 TRP A C 1
ATOM 695 O O . TRP A 1 88 ? 6.603 3.671 -14.008 1.00 87.56 88 TRP A O 1
ATOM 705 N N . ASN A 1 89 ? 8.067 3.811 -15.698 1.00 89.31 89 ASN A N 1
ATOM 706 C CA . ASN A 1 89 ? 7.549 5.085 -16.208 1.00 89.31 89 ASN A CA 1
ATOM 707 C C . ASN A 1 89 ? 6.097 4.984 -16.687 1.00 89.31 89 ASN A C 1
ATOM 709 O O . ASN A 1 89 ? 5.310 5.898 -16.434 1.00 89.31 89 ASN A O 1
ATOM 713 N N . LYS A 1 90 ? 5.734 3.902 -17.389 1.00 92.75 90 LYS A N 1
ATOM 714 C CA . LYS A 1 90 ? 4.361 3.666 -17.856 1.00 92.75 90 LYS A CA 1
ATOM 715 C C . LYS A 1 90 ? 3.401 3.614 -16.668 1.00 92.75 90 LYS A C 1
ATOM 717 O O . LYS A 1 90 ? 2.435 4.372 -16.645 1.00 92.75 90 LYS A O 1
ATOM 722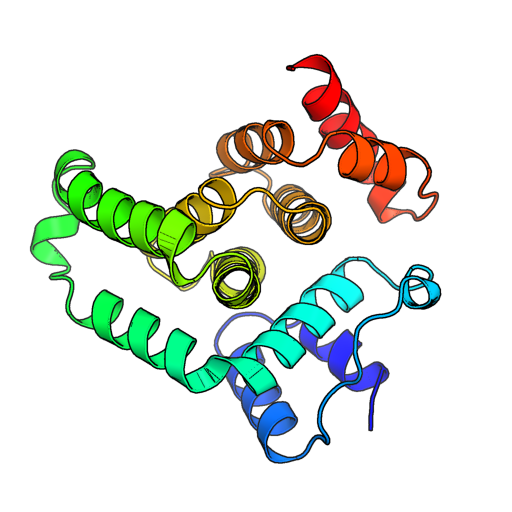 N N . PHE A 1 91 ? 3.696 2.773 -15.678 1.00 94.56 91 PHE A N 1
ATOM 723 C CA . PHE A 1 91 ? 2.855 2.597 -14.492 1.00 94.56 91 PHE A CA 1
ATOM 724 C C . PHE A 1 91 ? 2.834 3.851 -13.611 1.00 94.56 91 PHE A C 1
ATOM 726 O O . PHE A 1 91 ? 1.768 4.254 -13.156 1.00 94.56 91 PHE A O 1
ATOM 733 N N . THR A 1 92 ? 3.967 4.542 -13.461 1.00 94.25 92 THR A N 1
ATOM 734 C CA . THR A 1 92 ? 4.049 5.846 -12.777 1.00 94.25 92 THR A CA 1
ATOM 735 C C . THR A 1 92 ? 3.136 6.871 -13.444 1.00 94.25 92 THR A C 1
ATOM 737 O O . THR A 1 92 ? 2.341 7.528 -12.775 1.00 94.25 92 THR A O 1
ATOM 740 N N . ARG A 1 93 ? 3.190 6.985 -14.778 1.00 96.31 93 ARG A N 1
ATOM 741 C CA . ARG A 1 93 ? 2.357 7.930 -15.528 1.00 96.31 93 ARG A CA 1
ATOM 742 C C . ARG A 1 93 ? 0.873 7.582 -15.430 1.00 96.31 93 ARG A C 1
ATOM 744 O O . ARG A 1 93 ? 0.074 8.484 -15.182 1.00 96.31 93 ARG A O 1
ATOM 751 N N . LYS A 1 94 ? 0.505 6.307 -15.610 1.00 97.50 94 LYS A N 1
ATOM 752 C CA . LYS A 1 94 ? -0.882 5.847 -15.434 1.00 97.50 94 LYS A CA 1
ATOM 753 C C . LYS A 1 94 ? -1.372 6.143 -14.014 1.00 97.50 94 LYS A C 1
ATOM 755 O O . LYS A 1 94 ? -2.452 6.695 -13.849 1.00 97.50 94 LYS A O 1
ATOM 760 N N . THR A 1 95 ? -0.543 5.904 -13.001 1.00 97.50 95 THR A N 1
ATOM 761 C CA . THR A 1 95 ? -0.870 6.220 -11.604 1.00 97.50 95 THR A CA 1
ATOM 762 C C . THR A 1 95 ? -1.086 7.720 -11.388 1.00 97.50 95 THR A C 1
ATOM 764 O O . THR A 1 95 ? -2.093 8.115 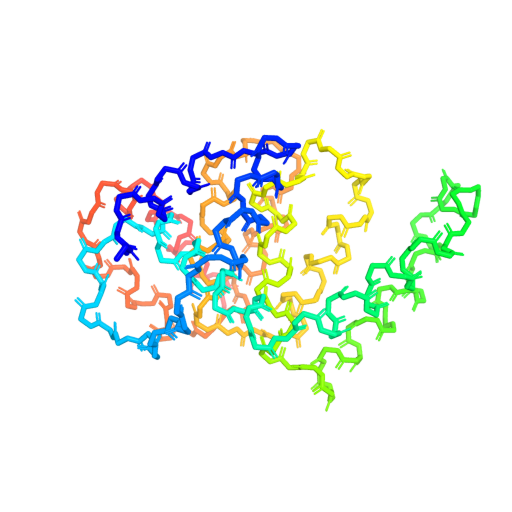-10.815 1.00 97.50 95 THR A O 1
ATOM 767 N N . GLN A 1 96 ? -0.217 8.582 -11.914 1.00 96.31 96 GLN A N 1
ATOM 768 C CA . GLN A 1 96 ? -0.356 10.038 -11.767 1.00 96.31 96 GLN A CA 1
ATOM 769 C C . GLN A 1 96 ? -1.585 10.615 -12.478 1.00 96.31 96 GLN A C 1
ATOM 771 O O . GLN A 1 96 ? -2.212 11.553 -11.982 1.00 96.31 96 GLN A O 1
ATOM 776 N N . GLN A 1 97 ? -1.898 10.106 -13.670 1.00 95.88 97 GLN A N 1
ATOM 777 C CA . GLN A 1 97 ? -2.854 10.748 -14.576 1.00 95.88 97 GLN A CA 1
ATOM 778 C C . GLN A 1 97 ? -4.242 10.107 -14.520 1.00 95.88 97 GLN A C 1
ATOM 780 O O . GLN A 1 97 ? -5.242 10.818 -14.620 1.00 95.88 97 GLN A O 1
ATOM 785 N N . GLU A 1 98 ? -4.301 8.791 -14.337 1.00 96.94 98 GLU A N 1
ATOM 786 C CA . GLU A 1 98 ? -5.499 7.985 -14.555 1.00 96.94 98 GLU A CA 1
ATOM 787 C C . GLU A 1 98 ? -5.929 7.254 -13.283 1.00 96.94 98 GLU A C 1
ATOM 789 O O . GLU A 1 98 ? -6.990 7.556 -12.742 1.00 96.94 98 GLU A O 1
ATOM 794 N N . TRP A 1 99 ? -5.096 6.348 -12.764 1.00 97.62 99 TRP A N 1
ATOM 795 C CA . TRP A 1 99 ? -5.488 5.454 -11.672 1.00 97.62 99 TRP A CA 1
ATOM 796 C C . TRP A 1 99 ? -5.497 6.126 -10.294 1.00 97.62 99 TRP A C 1
ATOM 798 O O . TRP A 1 99 ? -6.350 5.819 -9.465 1.00 97.62 99 TRP A O 1
ATOM 808 N N . LYS A 1 100 ? -4.581 7.068 -10.040 1.00 96.69 100 LYS A N 1
ATOM 809 C CA . LYS A 1 100 ? -4.512 7.883 -8.814 1.00 96.69 100 LYS A CA 1
ATOM 810 C C . LYS A 1 100 ? -4.592 7.034 -7.539 1.00 96.69 100 LYS A C 1
ATOM 812 O O . LYS A 1 100 ? -3.820 6.100 -7.370 1.00 96.69 100 LYS A O 1
ATOM 817 N N . TYR A 1 101 ? -5.532 7.342 -6.648 1.00 96.50 101 TYR A N 1
ATOM 818 C CA . TYR A 1 101 ? -5.748 6.597 -5.411 1.00 96.50 101 TYR A CA 1
ATOM 819 C C . TYR A 1 101 ? -6.188 5.147 -5.656 1.00 96.50 101 TYR A C 1
ATOM 821 O O . TYR A 1 101 ? -5.849 4.264 -4.873 1.00 96.50 101 TYR A O 1
ATOM 829 N N . ASP A 1 102 ? -6.923 4.872 -6.738 1.00 97.50 102 ASP A N 1
ATOM 830 C CA . ASP A 1 102 ? -7.582 3.579 -6.936 1.00 97.50 102 ASP A CA 1
ATOM 831 C C . ASP A 1 102 ? -6.595 2.415 -7.116 1.00 97.50 102 ASP A C 1
ATOM 833 O O . ASP A 1 102 ? -6.954 1.280 -6.796 1.00 97.50 102 ASP A O 1
ATOM 837 N N . VAL A 1 103 ? -5.351 2.677 -7.543 1.00 97.94 103 VAL A N 1
ATOM 838 C CA . VAL A 1 103 ? -4.284 1.661 -7.653 1.00 97.94 103 VAL A CA 1
ATOM 839 C C . VAL A 1 103 ? -3.534 1.407 -6.343 1.00 97.94 103 VAL A C 1
ATOM 841 O O . VAL A 1 103 ? -2.918 0.355 -6.184 1.00 97.94 103 VAL A O 1
ATOM 844 N N . LEU A 1 104 ? -3.586 2.326 -5.378 1.00 97.94 104 LEU A N 1
ATOM 845 C CA . LEU A 1 104 ? -2.785 2.201 -4.161 1.00 97.94 104 LEU A CA 1
ATOM 846 C C . LEU A 1 104 ? -3.079 0.926 -3.352 1.00 97.94 104 LEU A C 1
ATOM 848 O O . LEU A 1 104 ? -2.113 0.287 -2.942 1.00 97.94 104 LEU A O 1
ATOM 852 N N . PRO A 1 105 ? -4.338 0.466 -3.185 1.00 97.94 105 PRO A N 1
ATOM 853 C CA . PRO A 1 105 ? -4.606 -0.783 -2.475 1.00 97.94 105 PRO A CA 1
ATOM 854 C C . PRO A 1 105 ? -3.973 -2.019 -3.124 1.00 97.94 105 PRO A C 1
ATOM 856 O O . PRO A 1 105 ? -3.520 -2.908 -2.408 1.00 97.94 105 PRO A O 1
ATOM 859 N N . TYR A 1 106 ? -3.877 -2.056 -4.455 1.00 97.88 106 TYR A N 1
ATOM 860 C CA . TYR A 1 106 ? -3.137 -3.103 -5.164 1.00 97.88 106 TYR A CA 1
ATOM 861 C C . TYR A 1 106 ? -1.641 -3.040 -4.825 1.00 97.88 106 TYR A C 1
ATOM 863 O O . TYR A 1 106 ? -1.028 -4.044 -4.466 1.00 97.88 106 TYR A O 1
ATOM 871 N N . ALA A 1 107 ? -1.056 -1.842 -4.861 1.00 97.12 107 ALA A N 1
ATOM 872 C CA . ALA A 1 107 ? 0.359 -1.669 -4.566 1.00 97.12 107 ALA A CA 1
ATOM 873 C C . ALA A 1 107 ? 0.705 -1.963 -3.093 1.00 97.12 107 ALA A C 1
ATOM 875 O O . ALA A 1 107 ? 1.743 -2.561 -2.814 1.00 97.12 107 ALA A O 1
ATOM 876 N N . TRP A 1 108 ? -0.166 -1.588 -2.150 1.00 97.19 108 TRP A N 1
ATOM 877 C CA . TRP A 1 108 ? -0.023 -1.928 -0.731 1.00 97.19 108 TRP A CA 1
ATOM 878 C C . TRP A 1 108 ? -0.087 -3.435 -0.507 1.00 97.19 108 TRP A C 1
ATOM 880 O O . TRP A 1 108 ? 0.680 -3.972 0.288 1.00 97.19 108 TRP A O 1
ATOM 890 N N . GLU A 1 109 ? -0.988 -4.124 -1.205 1.00 97.00 109 GLU A N 1
ATOM 891 C CA . GLU A 1 109 ? -1.094 -5.575 -1.123 1.00 97.00 109 GLU A CA 1
ATOM 892 C C . GLU A 1 109 ? 0.208 -6.254 -1.554 1.00 97.00 109 GLU A C 1
ATOM 894 O O . GLU A 1 109 ? 0.694 -7.128 -0.841 1.00 97.00 109 GLU A O 1
ATOM 899 N N . ASP A 1 110 ? 0.825 -5.813 -2.648 1.00 94.50 110 ASP A N 1
ATOM 900 C CA . ASP A 1 110 ? 2.097 -6.372 -3.113 1.00 94.50 110 ASP A CA 1
ATOM 901 C C . ASP A 1 110 ? 3.214 -6.264 -2.076 1.00 94.50 110 ASP A C 1
ATOM 903 O O . ASP A 1 110 ? 3.864 -7.265 -1.764 1.00 94.50 110 ASP A O 1
ATOM 907 N N . ILE A 1 111 ? 3.401 -5.076 -1.502 1.00 92.75 111 ILE A N 1
ATOM 908 C CA . ILE A 1 111 ? 4.508 -4.814 -0.570 1.00 92.75 111 ILE A CA 1
ATOM 909 C C . ILE A 1 111 ? 4.263 -5.450 0.801 1.00 92.75 111 ILE A C 1
ATOM 911 O O . ILE A 1 111 ? 5.205 -5.774 1.514 1.00 92.75 111 ILE A O 1
ATOM 915 N N . LEU A 1 112 ? 2.997 -5.650 1.184 1.00 93.44 112 LEU A N 1
ATOM 916 C CA . LEU A 1 112 ? 2.654 -6.235 2.476 1.00 93.44 112 LEU A CA 1
ATOM 917 C C . LEU A 1 112 ? 2.523 -7.753 2.419 1.00 93.44 112 LEU A C 1
ATOM 919 O O . LEU A 1 112 ? 2.784 -8.394 3.431 1.00 93.44 112 LEU A O 1
ATOM 923 N N . LYS A 1 113 ? 2.071 -8.322 1.293 1.00 94.31 113 LYS A N 1
ATOM 924 C CA . LYS A 1 113 ? 1.608 -9.720 1.203 1.00 94.31 113 LYS A CA 1
ATOM 925 C C . LYS A 1 113 ? 2.441 -10.607 0.300 1.00 94.31 113 LYS A C 1
ATOM 927 O O . LYS A 1 113 ? 2.390 -11.832 0.457 1.00 94.31 113 LYS A O 1
ATOM 932 N N . PHE A 1 114 ? 3.166 -10.014 -0.643 1.00 90.06 114 PHE A N 1
ATOM 933 C CA . PHE A 1 114 ? 3.779 -10.750 -1.743 1.00 90.06 114 PHE A CA 1
ATOM 934 C C . PHE A 1 114 ? 5.260 -10.455 -1.959 1.00 90.06 114 PHE A C 1
ATOM 936 O O . PHE A 1 114 ? 5.829 -11.028 -2.882 1.00 90.06 114 PHE A O 1
ATOM 943 N N . GLU A 1 115 ? 5.906 -9.646 -1.118 1.00 81.19 115 GLU A N 1
ATOM 944 C CA . GLU A 1 115 ? 7.322 -9.296 -1.298 1.00 81.19 115 GLU A CA 1
ATOM 945 C C . GLU A 1 115 ? 8.253 -10.522 -1.349 1.00 81.19 115 GLU A C 1
ATOM 947 O O . GLU A 1 115 ? 9.162 -10.548 -2.165 1.00 81.19 115 GLU A O 1
ATOM 952 N N . ASP A 1 116 ? 7.975 -11.581 -0.578 1.00 82.19 116 ASP A N 1
ATOM 953 C CA . ASP A 1 116 ? 8.791 -12.814 -0.580 1.00 82.19 116 ASP A CA 1
ATOM 954 C C . ASP A 1 116 ? 8.384 -13.832 -1.668 1.00 82.19 116 ASP A C 1
ATOM 956 O O . ASP A 1 116 ? 8.915 -14.942 -1.720 1.00 82.19 116 ASP A O 1
ATOM 960 N N . VAL A 1 117 ? 7.379 -13.510 -2.491 1.00 85.75 117 VAL A N 1
ATOM 961 C CA . VAL A 1 117 ? 6.762 -14.446 -3.452 1.00 85.75 117 VAL A CA 1
ATOM 962 C C . VAL A 1 117 ? 6.821 -13.918 -4.883 1.00 85.75 117 VAL A C 1
ATOM 964 O O . VAL A 1 117 ? 7.040 -14.691 -5.817 1.00 85.75 117 VAL A O 1
ATOM 967 N N . LYS A 1 118 ? 6.602 -12.616 -5.075 1.00 85.88 118 LYS A N 1
ATOM 968 C CA . LYS A 1 118 ? 6.700 -11.957 -6.377 1.00 85.88 118 LYS A CA 1
ATOM 969 C C . LYS A 1 118 ? 8.166 -11.633 -6.691 1.00 85.88 118 LYS A C 1
ATOM 971 O O . LYS A 1 118 ? 8.936 -11.355 -5.779 1.00 85.88 118 LYS A O 1
ATOM 976 N N . PRO A 1 119 ? 8.565 -11.615 -7.975 1.00 84.75 119 PRO A N 1
ATOM 977 C CA . PRO A 1 119 ? 9.879 -11.114 -8.366 1.00 84.75 119 PRO A CA 1
ATOM 978 C C . PRO A 1 119 ? 10.106 -9.675 -7.876 1.00 84.75 119 PRO A C 1
ATOM 980 O O . PRO A 1 119 ? 9.211 -8.839 -8.026 1.00 84.75 119 PRO A O 1
ATOM 983 N N . ASP A 1 120 ? 11.318 -9.357 -7.408 1.00 83.00 120 ASP A N 1
ATOM 984 C CA . ASP A 1 120 ? 11.691 -8.048 -6.835 1.00 83.00 120 ASP A CA 1
ATOM 985 C C . ASP A 1 120 ? 11.247 -6.856 -7.684 1.00 83.00 120 ASP A C 1
ATOM 987 O O . ASP A 1 120 ? 10.862 -5.802 -7.179 1.00 83.00 120 ASP A O 1
ATOM 991 N N . TRP A 1 121 ? 11.279 -7.009 -9.007 1.00 83.75 121 TRP A N 1
ATOM 992 C CA . TRP A 1 121 ? 10.914 -5.938 -9.917 1.00 83.75 121 TRP A CA 1
ATOM 993 C C . TRP A 1 121 ? 9.421 -5.611 -9.939 1.00 83.75 121 TRP A C 1
ATOM 995 O O . TRP A 1 121 ? 9.066 -4.465 -10.224 1.00 83.75 121 TRP A O 1
ATOM 1005 N N . GLN A 1 122 ? 8.554 -6.591 -9.668 1.00 87.94 122 GLN A N 1
ATOM 1006 C CA . GLN A 1 122 ? 7.112 -6.374 -9.555 1.00 87.94 122 GLN A CA 1
ATOM 1007 C C . GLN A 1 122 ? 6.810 -5.621 -8.269 1.00 87.94 122 GLN A C 1
ATOM 1009 O O . GLN A 1 122 ? 6.095 -4.622 -8.306 1.00 87.94 122 GLN A O 1
ATOM 1014 N N . VAL A 1 123 ? 7.442 -6.032 -7.165 1.00 88.38 123 VAL A N 1
ATOM 1015 C CA . VAL A 1 123 ? 7.368 -5.305 -5.893 1.00 88.38 123 VAL A CA 1
ATOM 1016 C C . VAL A 1 123 ? 7.858 -3.877 -6.105 1.00 88.38 123 VAL A C 1
ATOM 1018 O O . VAL A 1 123 ? 7.131 -2.940 -5.799 1.00 88.38 123 VAL A O 1
ATOM 1021 N N . THR A 1 124 ? 9.016 -3.706 -6.753 1.00 87.12 124 THR A N 1
ATOM 1022 C CA . THR A 1 124 ? 9.579 -2.401 -7.137 1.00 87.12 124 THR A CA 1
ATOM 1023 C C . THR A 1 124 ? 8.610 -1.576 -7.989 1.00 87.12 124 THR A C 1
ATOM 1025 O O . THR A 1 124 ? 8.484 -0.376 -7.773 1.00 87.12 124 THR A O 1
ATOM 1028 N N . ASN A 1 125 ? 7.880 -2.181 -8.929 1.00 90.88 125 ASN A N 1
ATOM 1029 C CA . ASN A 1 125 ? 6.870 -1.471 -9.717 1.00 90.88 125 ASN A CA 1
ATOM 1030 C C . ASN A 1 125 ? 5.722 -0.939 -8.839 1.00 90.88 125 ASN A C 1
ATOM 1032 O O . ASN A 1 125 ? 5.340 0.220 -8.981 1.00 90.88 125 ASN A O 1
ATOM 1036 N N . SER A 1 126 ? 5.210 -1.743 -7.906 1.00 93.56 126 SER A N 1
ATOM 1037 C CA . SER A 1 126 ? 4.156 -1.343 -6.954 1.00 93.56 126 SER A CA 1
ATOM 1038 C C . SER A 1 126 ? 4.602 -0.213 -6.034 1.00 93.56 126 SER A C 1
ATOM 1040 O O . SER A 1 126 ? 3.923 0.793 -5.841 1.00 93.56 126 SER A O 1
ATOM 1042 N N . LEU A 1 127 ? 5.831 -0.321 -5.586 1.00 91.69 127 LEU A N 1
ATOM 1043 C CA . LEU A 1 127 ? 6.602 0.689 -4.896 1.00 91.69 127 LEU A CA 1
ATOM 1044 C C . LEU A 1 127 ? 6.708 2.027 -5.688 1.00 91.69 127 LEU A C 1
ATOM 1046 O O . LEU A 1 127 ? 6.405 3.095 -5.149 1.00 91.69 127 LEU A O 1
ATOM 1050 N N . PHE A 1 128 ? 6.989 1.991 -6.999 1.00 93.38 128 PHE A N 1
ATOM 1051 C CA . PHE A 1 128 ? 6.916 3.176 -7.873 1.00 93.38 128 PHE A CA 1
ATOM 1052 C C . PHE A 1 128 ? 5.495 3.739 -8.021 1.00 93.38 128 PHE A C 1
ATOM 1054 O O . PHE A 1 128 ? 5.344 4.958 -8.104 1.00 93.38 128 PHE A O 1
ATOM 1061 N N . MET A 1 129 ? 4.455 2.898 -8.032 1.00 95.88 129 MET A N 1
ATOM 1062 C CA . MET A 1 129 ? 3.061 3.363 -8.063 1.00 95.88 129 MET A CA 1
ATOM 1063 C C . MET A 1 129 ? 2.696 4.136 -6.787 1.00 95.88 129 MET A C 1
ATOM 1065 O O . MET A 1 129 ? 2.107 5.211 -6.879 1.00 95.88 129 MET A O 1
ATOM 1069 N N . ILE A 1 130 ? 3.119 3.665 -5.608 1.00 96.31 130 ILE A N 1
ATOM 1070 C CA . ILE A 1 130 ? 2.910 4.384 -4.335 1.00 96.31 130 ILE A CA 1
ATOM 1071 C C . ILE A 1 130 ? 3.573 5.761 -4.380 1.00 96.31 130 ILE A C 1
ATOM 1073 O O . ILE A 1 130 ? 2.954 6.768 -4.040 1.00 96.31 130 ILE A O 1
ATOM 1077 N N . ARG A 1 131 ? 4.820 5.820 -4.851 1.00 95.06 131 ARG A N 1
ATOM 1078 C CA . ARG A 1 131 ? 5.548 7.081 -5.020 1.00 95.06 131 ARG A CA 1
ATOM 1079 C C . ARG A 1 131 ? 4.864 8.025 -6.013 1.00 95.06 131 ARG A C 1
ATOM 1081 O O . ARG A 1 131 ? 4.849 9.235 -5.825 1.00 95.06 131 ARG A O 1
ATOM 1088 N N . ALA A 1 132 ? 4.315 7.478 -7.093 1.00 96.38 132 ALA A N 1
ATOM 1089 C CA . ALA A 1 132 ? 3.676 8.249 -8.150 1.00 96.38 132 ALA A CA 1
ATOM 1090 C C . ALA A 1 132 ? 2.425 9.003 -7.666 1.00 96.38 132 ALA A C 1
ATOM 1092 O O . ALA A 1 132 ? 2.085 10.034 -8.249 1.00 96.38 132 ALA A O 1
ATOM 1093 N N . TYR A 1 133 ? 1.767 8.520 -6.609 1.00 97.19 133 TYR A N 1
ATOM 1094 C CA . TYR A 1 133 ? 0.621 9.175 -5.983 1.00 97.19 133 TYR A CA 1
ATOM 1095 C C . TYR A 1 133 ? 0.753 9.168 -4.446 1.00 97.19 133 TYR A C 1
ATOM 1097 O O . TYR A 1 133 ? 0.139 8.333 -3.774 1.00 97.19 133 TYR A O 1
ATOM 1105 N N . PRO A 1 134 ? 1.551 10.091 -3.868 1.00 95.62 134 PRO A N 1
ATOM 1106 C CA . PRO A 1 134 ? 1.725 10.189 -2.423 1.00 95.62 134 PRO A CA 1
ATOM 1107 C C . PRO A 1 134 ? 0.398 10.514 -1.738 1.00 95.62 134 PRO A C 1
ATOM 1109 O O . PRO A 1 134 ? -0.243 11.518 -2.050 1.00 95.62 134 PRO A O 1
ATOM 1112 N N . HIS A 1 135 ? -0.020 9.663 -0.805 1.00 96.12 135 HIS A N 1
ATOM 1113 C CA . HIS A 1 135 ? -1.326 9.753 -0.159 1.00 96.12 135 HIS A CA 1
ATOM 1114 C C . HIS A 1 135 ? -1.229 9.343 1.310 1.00 96.12 135 HIS A C 1
ATOM 1116 O O . HIS A 1 135 ? -0.458 8.448 1.651 1.00 96.12 135 HIS A O 1
ATOM 1122 N N . GLU A 1 136 ? -2.029 9.965 2.175 1.00 94.25 136 GLU A N 1
ATOM 1123 C CA . GLU A 1 136 ? -2.029 9.726 3.627 1.00 94.25 136 GLU A CA 1
ATOM 1124 C C . GLU A 1 136 ? -2.237 8.249 4.000 1.00 94.25 136 GLU A C 1
ATOM 1126 O O . GLU A 1 136 ? -1.546 7.715 4.864 1.00 94.25 136 GLU A O 1
ATOM 1131 N N . ASP A 1 137 ? -3.123 7.549 3.291 1.00 93.81 137 ASP A N 1
ATOM 1132 C CA . ASP A 1 137 ? -3.378 6.119 3.511 1.00 93.81 137 ASP A CA 1
ATOM 1133 C C . ASP A 1 137 ? -2.188 5.206 3.165 1.00 93.81 137 ASP A C 1
ATOM 1135 O O . ASP A 1 137 ? -2.170 4.054 3.590 1.00 93.81 137 ASP A O 1
ATOM 1139 N N . SER A 1 138 ? -1.181 5.697 2.433 1.00 96.06 138 SER A N 1
ATOM 1140 C CA . SER A 1 138 ? 0.044 4.937 2.144 1.00 96.06 138 SER A CA 1
ATOM 1141 C C . SER A 1 138 ? 1.053 4.963 3.295 1.00 96.06 138 SER A C 1
ATOM 1143 O O . SER A 1 138 ? 1.990 4.165 3.283 1.00 96.06 138 SER A O 1
ATOM 1145 N N . VAL A 1 139 ? 0.880 5.836 4.297 1.00 94.50 139 VAL A N 1
ATOM 1146 C CA . VAL A 1 139 ? 1.806 5.951 5.438 1.00 94.50 139 VAL A CA 1
ATOM 1147 C C . VAL A 1 139 ? 1.879 4.637 6.217 1.00 94.50 139 VAL A C 1
ATOM 1149 O O . VAL A 1 139 ? 2.967 4.093 6.401 1.00 94.50 139 VAL A O 1
ATOM 1152 N N . ASP A 1 140 ? 0.734 4.085 6.623 1.00 93.25 140 ASP A N 1
ATOM 1153 C CA . ASP A 1 140 ? 0.705 2.882 7.463 1.00 93.25 140 ASP A CA 1
ATOM 1154 C C . ASP A 1 140 ? 1.240 1.638 6.722 1.00 93.25 140 ASP A C 1
ATOM 1156 O O . ASP A 1 140 ? 2.100 0.954 7.283 1.00 93.25 140 ASP A O 1
ATOM 1160 N N . PRO A 1 141 ? 0.859 1.356 5.455 1.00 94.31 141 PRO A N 1
ATOM 1161 C CA . PRO A 1 141 ? 1.482 0.299 4.655 1.00 94.31 141 PRO A CA 1
ATOM 1162 C C . PRO A 1 141 ? 3.009 0.407 4.564 1.00 94.31 141 PRO A C 1
ATOM 1164 O O . PRO A 1 141 ? 3.697 -0.597 4.742 1.00 94.31 141 PRO A O 1
ATOM 1167 N N . LEU A 1 142 ? 3.554 1.610 4.345 1.00 94.06 142 LEU A N 1
ATOM 1168 C CA . LEU A 1 142 ? 5.004 1.817 4.284 1.00 94.06 142 LEU A CA 1
ATOM 1169 C C . LEU A 1 142 ? 5.671 1.542 5.638 1.00 94.06 142 LEU A C 1
ATOM 1171 O O . LEU A 1 142 ? 6.672 0.831 5.692 1.00 94.06 142 LEU A O 1
ATOM 1175 N N . LEU A 1 143 ? 5.103 2.039 6.740 1.00 92.44 143 LEU A N 1
ATOM 1176 C CA . LEU A 1 143 ? 5.627 1.786 8.088 1.00 92.44 143 LEU A CA 1
ATOM 1177 C C . LEU A 1 143 ? 5.570 0.299 8.457 1.00 92.44 143 LEU A C 1
ATOM 1179 O O . LEU A 1 143 ? 6.498 -0.220 9.078 1.00 92.44 143 LEU A O 1
ATOM 1183 N N . ILE A 1 144 ? 4.494 -0.399 8.079 1.00 91.88 144 ILE A N 1
ATOM 1184 C CA . ILE A 1 144 ? 4.356 -1.840 8.312 1.00 91.88 144 ILE A CA 1
ATOM 1185 C C . ILE A 1 144 ? 5.417 -2.591 7.509 1.00 91.88 144 ILE A C 1
ATOM 1187 O O . ILE A 1 144 ? 6.098 -3.435 8.086 1.00 91.88 144 ILE A O 1
ATOM 1191 N N . ALA A 1 145 ? 5.593 -2.271 6.224 1.00 90.56 145 ALA A N 1
ATOM 1192 C CA . ALA A 1 145 ? 6.613 -2.895 5.385 1.00 90.56 145 ALA A CA 1
ATOM 1193 C C . ALA A 1 145 ? 8.019 -2.698 5.979 1.00 90.56 145 ALA A C 1
ATOM 1195 O O . ALA A 1 145 ? 8.744 -3.671 6.169 1.00 90.56 145 ALA A O 1
ATOM 1196 N N . MET A 1 146 ? 8.360 -1.475 6.405 1.00 87.94 146 MET A N 1
ATOM 1197 C CA . MET A 1 146 ? 9.624 -1.182 7.098 1.00 87.94 146 MET A CA 1
ATOM 1198 C C . MET A 1 146 ? 9.801 -1.979 8.393 1.00 87.94 146 MET A C 1
ATOM 1200 O O . MET A 1 146 ? 10.905 -2.415 8.701 1.00 87.94 146 MET A O 1
ATOM 1204 N N . HIS A 1 147 ? 8.733 -2.159 9.172 1.00 86.38 147 HIS A N 1
ATOM 1205 C CA . HIS A 1 147 ? 8.786 -2.918 10.420 1.00 86.38 147 HIS A CA 1
ATOM 1206 C C . HIS A 1 147 ? 8.917 -4.432 10.189 1.00 86.38 147 HIS A C 1
ATOM 1208 O O . HIS A 1 147 ? 9.550 -5.118 10.986 1.00 86.38 147 HIS A O 1
ATOM 1214 N N . LEU A 1 148 ? 8.312 -4.964 9.124 1.00 81.00 148 LEU A N 1
ATOM 1215 C CA . LEU A 1 148 ? 8.381 -6.386 8.783 1.00 81.00 148 LEU A CA 1
ATOM 1216 C C . LEU A 1 148 ? 9.712 -6.781 8.124 1.00 81.00 148 LEU A C 1
ATOM 1218 O O . LEU A 1 148 ? 10.047 -7.965 8.119 1.00 81.00 148 LEU A O 1
ATOM 1222 N N . LYS A 1 149 ? 10.442 -5.827 7.534 1.00 67.62 149 LYS A N 1
ATOM 1223 C CA . LYS A 1 149 ? 11.542 -6.100 6.601 1.00 67.62 149 LYS A CA 1
ATOM 1224 C C . LYS A 1 149 ? 12.802 -5.334 7.002 1.00 67.62 149 LYS A C 1
ATOM 1226 O O . LYS A 1 149 ? 12.961 -4.158 6.693 1.00 67.62 149 LYS A O 1
ATOM 1231 N N . GLU A 1 150 ? 13.725 -6.021 7.672 1.00 56.31 150 GLU A N 1
ATOM 1232 C CA . GLU A 1 150 ? 14.931 -5.402 8.241 1.00 56.31 150 GLU A CA 1
ATOM 1233 C C . GLU A 1 150 ? 16.117 -5.183 7.269 1.00 56.31 150 GLU A C 1
ATOM 1235 O O . GLU A 1 150 ? 17.132 -4.667 7.728 1.00 56.31 150 GLU A O 1
ATOM 1240 N N . ALA A 1 151 ? 16.067 -5.501 5.961 1.00 49.25 151 ALA A N 1
ATOM 1241 C CA . ALA A 1 151 ? 17.296 -5.416 5.138 1.00 49.25 151 ALA A CA 1
ATOM 1242 C C . ALA A 1 151 ? 17.182 -4.834 3.713 1.00 49.25 151 ALA A C 1
ATOM 1244 O O . ALA A 1 151 ? 17.830 -3.823 3.447 1.00 49.25 151 ALA A O 1
ATOM 1245 N N . ASP A 1 152 ? 16.395 -5.401 2.791 1.00 57.62 152 ASP A N 1
ATOM 1246 C CA . ASP A 1 152 ? 16.687 -5.153 1.361 1.00 57.62 152 ASP A CA 1
ATOM 1247 C C . ASP A 1 152 ? 16.028 -3.896 0.758 1.00 57.62 152 ASP A C 1
ATOM 1249 O O . ASP A 1 152 ? 16.658 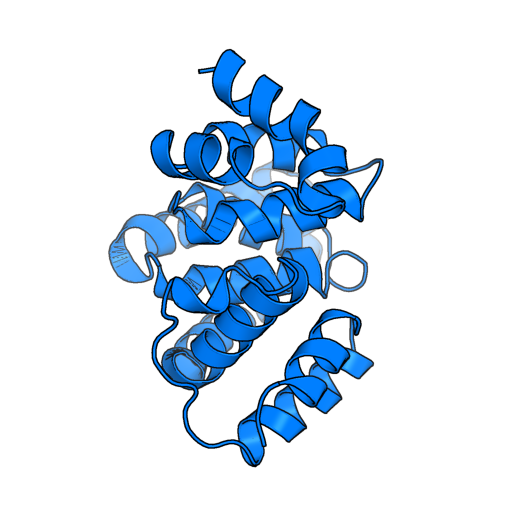-3.185 -0.024 1.00 57.62 152 ASP A O 1
ATOM 1253 N N . ASN A 1 153 ? 14.807 -3.541 1.173 1.00 69.56 153 ASN A N 1
ATOM 1254 C CA . ASN A 1 153 ? 14.078 -2.371 0.649 1.00 69.56 153 ASN A CA 1
ATOM 1255 C C . ASN A 1 153 ? 13.892 -1.231 1.669 1.00 69.56 153 ASN A C 1
ATOM 1257 O O . ASN A 1 153 ? 13.271 -0.213 1.358 1.00 69.56 153 ASN A O 1
ATOM 1261 N N . ALA A 1 154 ? 14.450 -1.351 2.879 1.00 74.50 154 ALA A N 1
ATOM 1262 C CA . ALA A 1 154 ? 14.233 -0.407 3.984 1.00 74.50 154 ALA A CA 1
ATOM 1263 C C . ALA A 1 154 ? 14.558 1.055 3.618 1.00 74.50 154 ALA A C 1
ATOM 1265 O O . ALA A 1 154 ? 13.801 1.970 3.953 1.00 74.50 154 ALA A O 1
ATOM 1266 N N . ALA A 1 155 ? 15.651 1.281 2.882 1.00 79.38 155 ALA A N 1
ATOM 1267 C CA . ALA A 1 155 ? 16.041 2.614 2.423 1.00 79.38 155 ALA A CA 1
ATOM 1268 C C . ALA A 1 155 ? 15.039 3.205 1.417 1.00 79.38 155 ALA A C 1
ATOM 1270 O O . ALA A 1 155 ? 14.741 4.400 1.465 1.00 79.38 155 ALA A O 1
ATOM 1271 N N . THR A 1 156 ? 14.499 2.366 0.535 1.00 85.12 156 THR A N 1
ATOM 1272 C CA . THR A 1 156 ? 13.497 2.743 -0.464 1.00 85.12 156 THR A CA 1
ATOM 1273 C C . THR A 1 156 ? 12.178 3.121 0.208 1.00 85.12 156 THR A C 1
ATOM 1275 O O . THR A 1 156 ? 11.633 4.192 -0.063 1.00 85.12 156 THR A O 1
ATOM 1278 N N . TYR A 1 157 ? 11.710 2.306 1.157 1.00 87.25 157 TYR A N 1
ATOM 1279 C CA . TYR A 1 157 ? 10.525 2.617 1.955 1.00 87.25 157 TYR A CA 1
ATOM 1280 C C . TYR A 1 157 ? 10.677 3.940 2.718 1.00 87.25 157 TYR A C 1
ATOM 1282 O O . TYR A 1 157 ? 9.786 4.786 2.664 1.00 87.25 157 TYR A O 1
ATOM 1290 N N . ALA A 1 158 ? 11.829 4.165 3.362 1.00 87.00 158 ALA A N 1
ATOM 1291 C CA . ALA A 1 158 ? 12.115 5.418 4.059 1.00 87.00 158 ALA A CA 1
ATOM 1292 C C . ALA A 1 158 ? 12.121 6.629 3.109 1.00 87.00 158 ALA A C 1
ATOM 1294 O O . ALA A 1 158 ? 11.608 7.696 3.452 1.00 87.00 158 ALA A O 1
ATOM 1295 N N . ALA A 1 159 ? 12.686 6.471 1.908 1.00 89.31 159 ALA A N 1
ATOM 1296 C CA . ALA A 1 159 ? 12.707 7.524 0.900 1.00 89.31 159 ALA A CA 1
ATOM 1297 C C . ALA A 1 159 ? 11.294 7.922 0.453 1.00 89.31 159 ALA A C 1
ATOM 1299 O O . ALA A 1 159 ? 11.039 9.107 0.274 1.00 89.31 159 ALA A O 1
ATOM 1300 N N . TRP A 1 160 ? 10.360 6.978 0.322 1.00 90.88 160 TRP A N 1
ATOM 1301 C CA . TRP A 1 160 ? 8.984 7.309 -0.069 1.00 90.88 160 TRP A CA 1
ATOM 1302 C C . TRP A 1 160 ? 8.094 7.728 1.081 1.00 90.88 160 TRP A C 1
ATOM 1304 O O . TRP A 1 160 ? 7.213 8.559 0.879 1.00 90.88 160 TRP A O 1
ATOM 1314 N N . LEU A 1 161 ? 8.370 7.268 2.299 1.00 93.50 161 LEU A N 1
ATOM 1315 C CA . LEU A 1 161 ? 7.735 7.819 3.491 1.00 93.50 161 LEU A CA 1
ATOM 1316 C C . LEU A 1 161 ? 7.985 9.339 3.593 1.00 93.50 161 LEU A C 1
ATOM 1318 O O . LEU A 1 161 ? 7.076 10.100 3.924 1.00 93.50 161 LEU A O 1
ATOM 1322 N N . ARG A 1 162 ? 9.183 9.812 3.211 1.00 94.44 162 ARG A N 1
ATOM 1323 C CA . ARG A 1 162 ? 9.504 11.251 3.095 1.00 94.44 162 ARG A CA 1
ATOM 1324 C C . ARG A 1 162 ? 8.686 11.998 2.042 1.00 94.44 162 ARG A C 1
ATOM 1326 O O . ARG A 1 162 ? 8.542 13.208 2.168 1.00 94.44 162 ARG A O 1
ATOM 1333 N N . GLU A 1 163 ? 8.155 11.318 1.031 1.00 94.50 163 GLU A N 1
ATOM 1334 C CA . GLU A 1 163 ? 7.356 11.942 -0.034 1.00 94.50 163 GLU A CA 1
ATOM 1335 C C . GLU A 1 163 ? 5.855 12.043 0.321 1.00 94.50 163 GLU A C 1
ATOM 1337 O O . GLU A 1 163 ? 5.118 12.741 -0.370 1.00 94.50 163 GLU A O 1
ATOM 1342 N N . MET A 1 164 ? 5.385 11.398 1.401 1.00 95.50 164 MET A N 1
ATOM 1343 C CA . MET A 1 164 ? 3.968 11.415 1.821 1.00 95.50 164 MET A CA 1
ATOM 1344 C C . MET A 1 164 ? 3.462 12.823 2.215 1.00 95.50 164 MET A C 1
ATOM 1346 O O . MET A 1 164 ? 4.263 13.738 2.392 1.00 95.50 164 MET A O 1
ATOM 1350 N N . PRO A 1 165 ? 2.156 13.063 2.400 1.00 95.44 165 PRO A N 1
ATOM 1351 C CA . PRO A 1 165 ? 1.679 14.321 2.988 1.00 95.44 165 PRO A CA 1
ATOM 1352 C C . PRO A 1 165 ? 2.265 14.560 4.394 1.00 95.44 165 PRO A C 1
ATOM 1354 O O . PRO A 1 165 ? 2.433 13.622 5.174 1.00 95.44 165 PRO A O 1
ATOM 1357 N N . LYS A 1 166 ? 2.674 15.802 4.691 1.00 95.19 166 LYS A N 1
ATOM 1358 C CA . LYS A 1 166 ? 3.385 16.139 5.942 1.00 95.19 166 LYS A CA 1
ATOM 1359 C C . LYS A 1 166 ? 2.468 16.017 7.163 1.00 95.19 166 LYS A C 1
ATOM 1361 O O . LYS A 1 166 ? 2.866 15.436 8.164 1.00 95.19 166 LYS A O 1
ATOM 1366 N N . ASP A 1 167 ? 1.264 16.551 7.035 1.00 94.69 167 ASP A N 1
ATOM 1367 C CA . ASP A 1 167 ? 0.163 16.454 7.990 1.00 94.69 167 ASP A CA 1
ATOM 1368 C C . ASP A 1 167 ? -0.160 15.000 8.348 1.00 94.69 167 ASP A C 1
ATOM 1370 O O . ASP A 1 167 ? -0.252 14.670 9.526 1.00 94.69 167 ASP A O 1
ATOM 1374 N N . ALA A 1 168 ? -0.207 14.105 7.359 1.00 93.44 168 ALA A N 1
ATOM 1375 C CA . ALA A 1 168 ? -0.421 12.681 7.609 1.00 93.44 168 ALA A CA 1
ATOM 1376 C C . ALA A 1 168 ? 0.704 12.053 8.453 1.00 93.44 168 ALA A C 1
ATOM 1378 O O . ALA A 1 168 ? 0.440 11.229 9.326 1.00 93.44 168 ALA A O 1
ATOM 1379 N N . LEU A 1 169 ? 1.969 12.432 8.231 1.00 94.25 169 LEU A N 1
ATOM 1380 C CA . LEU A 1 169 ? 3.076 11.956 9.072 1.00 94.25 169 LEU A CA 1
ATOM 1381 C C . LEU A 1 169 ? 3.004 12.511 10.501 1.00 94.25 169 LEU A C 1
ATOM 1383 O O . LEU A 1 169 ? 3.319 11.788 11.447 1.00 94.25 169 LEU A O 1
ATOM 1387 N N . GLU A 1 170 ? 2.629 13.783 10.653 1.00 93.69 170 GLU A N 1
ATOM 1388 C CA . GLU A 1 170 ? 2.458 14.433 11.957 1.00 93.69 170 GLU A CA 1
ATOM 1389 C C . GLU A 1 170 ? 1.320 13.779 12.751 1.00 93.69 170 GLU A C 1
ATOM 1391 O O . GLU A 1 170 ? 1.522 13.439 13.914 1.00 93.69 170 GLU A O 1
ATOM 1396 N N . GLU A 1 171 ? 0.193 13.466 12.109 1.00 91.12 171 GLU A N 1
ATOM 1397 C CA . GLU A 1 171 ? -0.918 12.716 12.712 1.00 91.12 171 GLU A CA 1
ATOM 1398 C C . GLU A 1 171 ? -0.445 11.363 13.276 1.00 91.12 171 GLU A C 1
ATOM 1400 O O . GLU A 1 171 ? -0.704 11.034 14.433 1.00 91.12 171 GLU A O 1
ATOM 1405 N N . ARG A 1 172 ? 0.357 10.596 12.520 1.00 91.00 172 ARG A N 1
ATOM 1406 C CA . ARG A 1 172 ? 0.897 9.305 13.001 1.00 91.00 172 ARG A CA 1
ATOM 1407 C C . ARG A 1 172 ? 1.908 9.443 14.143 1.00 91.00 172 ARG A C 1
ATOM 1409 O O . ARG A 1 172 ? 2.195 8.454 14.817 1.00 91.00 172 ARG A O 1
ATOM 1416 N N . LEU A 1 173 ? 2.471 10.629 14.390 1.00 90.31 173 LEU A N 1
ATOM 1417 C CA . LEU A 1 173 ? 3.295 10.871 15.579 1.00 90.31 173 LEU A CA 1
ATOM 1418 C C . LEU A 1 173 ? 2.461 11.070 16.847 1.00 90.31 173 LEU A C 1
ATOM 1420 O O . LEU A 1 173 ? 2.994 10.874 17.946 1.00 90.31 173 LEU A O 1
ATOM 1424 N N . GLU A 1 174 ? 1.199 11.467 16.725 1.00 89.50 174 GLU A N 1
ATOM 1425 C CA . GLU A 1 174 ? 0.285 11.619 17.860 1.00 89.50 174 GLU A CA 1
ATOM 1426 C C . GLU A 1 174 ? -0.249 10.259 18.334 1.00 89.50 174 GLU A C 1
ATOM 1428 O O . GLU A 1 174 ? -0.603 10.096 19.503 1.00 89.50 174 GLU A O 1
ATOM 1433 N N . GLU A 1 175 ? -0.180 9.246 17.469 1.00 87.81 175 GLU A N 1
ATOM 1434 C CA . GLU A 1 175 ? -0.567 7.877 17.780 1.00 87.81 175 GLU A CA 1
ATOM 1435 C C . GLU A 1 175 ? 0.288 7.244 18.891 1.00 87.81 175 GLU A C 1
ATOM 1437 O O . GLU A 1 175 ? 1.529 7.276 18.902 1.00 87.81 175 GLU A O 1
ATOM 1442 N N . THR A 1 176 ? -0.399 6.613 19.847 1.00 83.62 176 THR A N 1
ATOM 1443 C CA . THR A 1 176 ? 0.219 6.084 21.077 1.00 83.62 176 THR A CA 1
ATOM 1444 C C . THR A 1 176 ? 0.376 4.565 21.089 1.00 83.62 176 THR A C 1
ATOM 1446 O O . THR A 1 176 ? 1.048 4.029 21.976 1.00 83.62 176 THR A O 1
ATOM 1449 N N . GLY A 1 177 ? -0.188 3.864 20.100 1.00 84.50 177 GLY A N 1
ATOM 1450 C CA . GLY A 1 177 ? -0.109 2.409 19.983 1.00 84.50 177 GLY A CA 1
ATOM 1451 C C . GLY A 1 177 ? 1.332 1.885 19.930 1.00 84.50 177 GLY A C 1
ATOM 1452 O O . GLY A 1 177 ? 2.239 2.543 19.419 1.00 84.50 177 GLY A O 1
ATOM 1453 N N . ARG A 1 178 ? 1.557 0.659 20.429 1.00 87.12 178 ARG A N 1
ATOM 1454 C CA . ARG A 1 178 ? 2.900 0.041 20.512 1.00 87.12 178 ARG A CA 1
ATOM 1455 C C . ARG A 1 178 ? 3.638 0.034 19.170 1.00 87.12 178 ARG A C 1
ATOM 1457 O O . ARG A 1 178 ? 4.846 0.247 19.142 1.00 87.12 178 ARG A O 1
ATOM 1464 N N . PHE A 1 179 ? 2.917 -0.205 18.075 1.00 88.88 179 PHE A N 1
ATOM 1465 C CA . PHE A 1 179 ? 3.478 -0.131 16.729 1.00 88.88 179 PHE A CA 1
ATOM 1466 C C . PHE A 1 179 ? 4.051 1.262 16.437 1.00 88.88 179 PHE A C 1
ATOM 1468 O O . PHE A 1 179 ? 5.226 1.373 16.105 1.00 88.88 179 PHE A O 1
ATOM 1475 N N . TYR A 1 180 ? 3.268 2.322 16.646 1.00 89.88 180 TYR A N 1
ATOM 1476 C CA . TYR A 1 180 ? 3.690 3.702 16.400 1.00 89.88 180 TYR A CA 1
ATOM 1477 C C . TYR A 1 180 ? 4.823 4.152 17.318 1.00 89.88 180 TYR A C 1
ATOM 1479 O O . TYR A 1 180 ? 5.699 4.891 16.884 1.00 89.88 180 TYR A O 1
ATOM 1487 N N . GLN A 1 181 ? 4.888 3.653 18.556 1.00 89.44 181 GLN A N 1
ATOM 1488 C CA . GLN A 1 181 ? 6.057 3.864 19.418 1.00 89.44 181 GLN A CA 1
ATOM 1489 C C . GLN A 1 181 ? 7.330 3.251 18.818 1.00 89.44 181 GLN A C 1
ATOM 1491 O O . GLN A 1 181 ? 8.387 3.875 18.877 1.00 89.44 181 GLN A O 1
ATOM 1496 N N . PHE A 1 182 ? 7.227 2.059 18.222 1.00 89.06 182 PHE A N 1
ATOM 1497 C CA . PHE A 1 182 ? 8.350 1.385 17.571 1.00 89.06 182 PHE A CA 1
ATOM 1498 C C . PHE A 1 182 ? 8.787 2.100 16.287 1.00 89.06 182 PHE A C 1
ATOM 1500 O O . PHE A 1 182 ? 9.981 2.306 16.097 1.00 89.06 182 PHE A O 1
ATOM 1507 N N . VAL A 1 183 ? 7.840 2.503 15.430 1.00 90.88 183 VAL A N 1
ATOM 1508 C CA . VAL A 1 183 ? 8.145 3.146 14.136 1.00 90.88 183 VAL A CA 1
ATOM 1509 C C . VAL A 1 183 ? 8.322 4.673 14.216 1.00 90.88 183 VAL A C 1
ATOM 1511 O O . VAL A 1 183 ? 8.551 5.345 13.208 1.00 90.88 183 VAL A O 1
ATOM 1514 N N . ARG A 1 184 ? 8.238 5.253 15.420 1.00 92.56 184 ARG A N 1
ATOM 1515 C CA . ARG A 1 184 ? 8.429 6.692 15.665 1.00 92.56 184 ARG A CA 1
ATOM 1516 C C . ARG A 1 184 ? 9.756 7.237 15.115 1.00 92.56 184 ARG A C 1
ATOM 1518 O O . ARG A 1 184 ? 9.733 8.339 14.566 1.00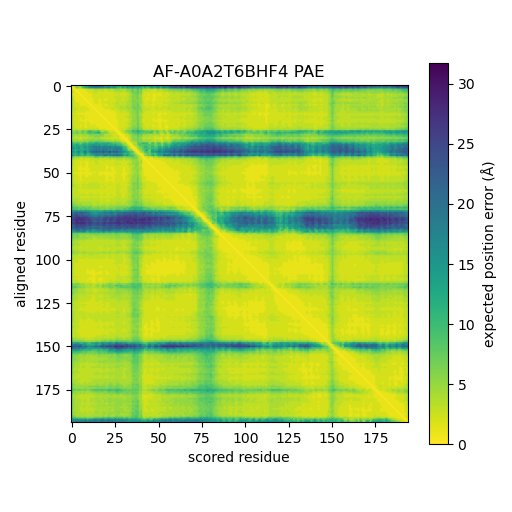 92.56 184 ARG A O 1
ATOM 1525 N N . PRO A 1 185 ? 10.905 6.537 15.219 1.00 92.50 185 PRO A N 1
ATOM 1526 C CA . PRO A 1 185 ? 12.154 7.018 14.632 1.00 92.50 185 PRO A CA 1
ATOM 1527 C C . PRO A 1 185 ? 12.064 7.224 13.115 1.00 92.50 185 PRO A C 1
ATOM 1529 O O . PRO A 1 185 ? 12.565 8.226 12.614 1.00 92.50 185 PRO A O 1
ATOM 1532 N N . GLN A 1 186 ? 11.384 6.326 12.398 1.00 91.75 186 GLN A N 1
ATOM 1533 C CA . GLN A 1 186 ? 11.190 6.390 10.948 1.00 91.75 186 GLN A CA 1
ATOM 1534 C C . GLN A 1 186 ? 10.309 7.584 10.563 1.00 91.75 186 GLN A C 1
ATOM 1536 O O . GLN A 1 186 ? 10.635 8.309 9.627 1.00 91.75 186 GLN A O 1
ATOM 1541 N N . LEU A 1 187 ? 9.236 7.835 11.320 1.00 92.81 187 LEU A N 1
ATOM 1542 C CA . LEU A 1 187 ? 8.380 9.013 11.142 1.00 92.81 187 LEU A CA 1
ATOM 1543 C C . LEU A 1 187 ? 9.150 10.324 11.363 1.00 92.81 187 LEU A C 1
ATOM 1545 O O . LEU A 1 187 ? 9.058 11.250 10.557 1.00 92.81 187 LEU A O 1
ATOM 1549 N N . LEU A 1 188 ? 9.950 10.398 12.432 1.00 94.50 188 LEU A N 1
ATOM 1550 C CA . LEU A 1 188 ? 10.769 11.575 12.731 1.00 94.50 188 LEU A CA 1
ATOM 1551 C C . LEU A 1 188 ? 11.850 11.813 11.670 1.00 94.50 188 LEU A C 1
ATOM 1553 O O . LEU A 1 188 ? 12.080 12.961 11.294 1.00 94.50 188 LEU A O 1
ATOM 1557 N N . ASP A 1 189 ? 12.506 10.759 11.181 1.00 92.56 189 ASP A N 1
ATOM 1558 C CA . ASP A 1 189 ? 13.464 10.859 10.075 1.00 92.56 189 ASP A CA 1
ATOM 1559 C C . ASP A 1 189 ? 12.779 11.357 8.795 1.00 92.56 189 ASP A C 1
ATOM 1561 O O . ASP A 1 189 ? 13.265 12.282 8.139 1.00 92.56 189 ASP A O 1
ATOM 1565 N N . ALA A 1 190 ? 11.589 10.825 8.498 1.00 92.88 190 ALA A N 1
ATOM 1566 C CA . ALA A 1 190 ? 10.823 11.213 7.324 1.00 92.88 190 ALA A CA 1
ATOM 1567 C C . ALA A 1 190 ? 10.370 12.684 7.340 1.00 92.88 190 ALA A C 1
ATOM 1569 O O . ALA A 1 190 ? 10.228 13.298 6.283 1.00 92.88 190 ALA A O 1
ATOM 1570 N N . LEU A 1 191 ? 10.155 13.261 8.523 1.00 93.38 191 LEU A N 1
ATOM 1571 C CA . LEU A 1 191 ? 9.831 14.680 8.690 1.00 93.38 191 LEU A CA 1
ATOM 1572 C C . LEU A 1 191 ? 11.066 15.588 8.651 1.00 93.38 191 LEU A C 1
ATOM 1574 O O . LEU A 1 191 ? 10.964 16.722 8.192 1.00 93.38 191 LEU A O 1
ATOM 1578 N N . ARG A 1 192 ? 12.224 15.109 9.123 1.00 91.00 192 ARG A N 1
ATOM 1579 C CA . ARG A 1 192 ? 13.486 15.872 9.127 1.00 91.00 192 ARG A CA 1
ATOM 1580 C C . ARG A 1 192 ? 14.143 15.957 7.757 1.00 91.00 192 ARG A C 1
ATOM 1582 O O . ARG A 1 192 ? 14.819 16.938 7.480 1.00 91.00 192 ARG A O 1
ATOM 1589 N N . GLY A 1 193 ? 13.993 14.924 6.933 1.00 77.38 193 GLY A N 1
ATOM 1590 C CA . GLY A 1 193 ? 14.595 14.858 5.600 1.00 77.38 193 GLY A CA 1
ATOM 1591 C C . GLY A 1 193 ? 13.814 15.594 4.507 1.00 77.38 193 GLY A C 1
ATOM 1592 O O . GLY A 1 193 ? 13.989 15.247 3.339 1.00 77.38 193 GLY A O 1
ATOM 1593 N N . ARG A 1 194 ? 12.938 16.536 4.877 1.00 69.88 194 ARG A N 1
ATOM 1594 C CA . ARG A 1 194 ? 12.125 17.364 3.974 1.00 69.88 194 ARG A CA 1
ATOM 1595 C C . ARG A 1 194 ? 12.651 18.787 3.889 1.00 69.88 194 ARG A C 1
ATOM 1597 O O . ARG A 1 194 ? 13.114 19.301 4.930 1.00 69.88 194 ARG A O 1
#